Protein AF-A0A2E3N4H0-F1 (afdb_monomer)

Foldseek 3Di:
DPPFAADADLLLCDPLCVPRGDALVSLVVSLCCQQPNPLHLVVLVCQLPDPPRDDDPVVNVVSVVVNVVSVVSSVVSVVVNVPDDNVSVVNHQQAFDDDAEAEAEAPDKDKDKAEDNAAKWKWDFPVQRDIDIHHHPDIDIDMDGHHDFQVRVCVVVVHPPDFTKTATPDPDDDCRVVGIHTYGYDHPVVVVVVVVVRSCRGSCCPSPNDD

Radius of gyration: 21.76 Å; Cα contacts (8 Å, |Δi|>4): 312; chains: 1; bounding box: 48×42×65 Å

Structure (mmCIF, N/CA/C/O backbone):
data_AF-A0A2E3N4H0-F1
#
_entry.id   AF-A0A2E3N4H0-F1
#
loop_
_atom_site.group_PDB
_atom_site.id
_atom_site.type_symbol
_atom_site.label_atom_id
_atom_site.label_alt_id
_atom_site.label_comp_id
_atom_site.label_asym_id
_atom_site.label_entity_id
_atom_site.label_seq_id
_atom_site.pdbx_PDB_ins_code
_atom_site.Cartn_x
_atom_site.Cartn_y
_atom_site.Cartn_z
_atom_site.occupancy
_atom_site.B_iso_or_equiv
_atom_site.auth_seq_id
_atom_site.auth_comp_id
_atom_site.au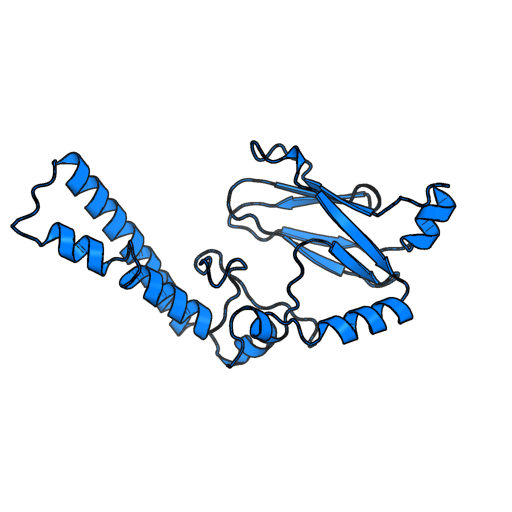th_asym_id
_atom_site.auth_atom_id
_atom_site.pdbx_PDB_model_num
ATOM 1 N N . LEU A 1 1 ? 2.236 -13.568 14.734 1.00 66.12 1 LEU A N 1
ATOM 2 C CA . LEU A 1 1 ? 2.067 -12.149 15.095 1.00 66.12 1 LEU A CA 1
ATOM 3 C C . LEU A 1 1 ? 3.209 -11.724 15.980 1.00 66.12 1 LEU A C 1
ATOM 5 O O . LEU A 1 1 ? 3.094 -11.659 17.201 1.00 66.12 1 LEU A O 1
ATOM 9 N N . ASP A 1 2 ? 4.320 -11.480 15.315 1.00 74.62 2 ASP A N 1
ATOM 10 C CA . ASP A 1 2 ? 5.534 -10.885 15.865 1.00 74.62 2 ASP A CA 1
ATOM 11 C C . ASP A 1 2 ? 5.408 -9.358 16.070 1.00 74.62 2 ASP A C 1
ATOM 13 O O . ASP A 1 2 ? 6.254 -8.752 16.723 1.00 74.62 2 ASP A O 1
ATOM 17 N N . ASN A 1 3 ? 4.319 -8.747 15.575 1.00 81.00 3 ASN A N 1
ATOM 18 C CA . ASN A 1 3 ? 4.063 -7.304 15.609 1.00 81.00 3 ASN A CA 1
ATOM 19 C C . ASN A 1 3 ? 5.156 -6.502 14.873 1.00 81.00 3 ASN A C 1
ATOM 21 O O . ASN A 1 3 ? 5.417 -5.343 15.209 1.00 81.00 3 ASN A O 1
ATOM 25 N N . ILE A 1 4 ? 5.775 -7.122 13.867 1.00 84.94 4 ILE A N 1
ATOM 26 C CA . ILE A 1 4 ? 6.762 -6.535 12.968 1.00 84.94 4 ILE A CA 1
ATOM 27 C C . ILE A 1 4 ? 6.168 -6.605 11.563 1.00 84.94 4 ILE A C 1
ATOM 29 O O . ILE A 1 4 ? 5.677 -7.640 11.151 1.00 84.94 4 ILE A O 1
ATOM 33 N N . LEU A 1 5 ? 6.184 -5.490 10.834 1.00 85.31 5 LEU A N 1
ATOM 34 C CA . LEU A 1 5 ? 5.741 -5.490 9.439 1.00 85.31 5 LEU A CA 1
ATOM 35 C C . LEU A 1 5 ? 6.854 -6.014 8.536 1.00 85.31 5 LEU A C 1
ATOM 37 O O . LEU A 1 5 ? 8.023 -5.641 8.711 1.00 85.31 5 LEU A O 1
ATOM 41 N N . GLY A 1 6 ? 6.476 -6.779 7.514 1.00 85.94 6 GLY A N 1
ATOM 42 C CA . GLY A 1 6 ? 7.359 -7.158 6.425 1.00 85.94 6 GLY A CA 1
ATOM 43 C C . GLY A 1 6 ? 8.036 -5.950 5.774 1.00 85.94 6 GLY A C 1
ATOM 44 O O . GLY A 1 6 ? 7.471 -4.855 5.644 1.00 85.94 6 GLY A O 1
ATOM 45 N N . LYS A 1 7 ? 9.281 -6.147 5.329 1.00 87.62 7 LYS A N 1
ATOM 46 C CA . LYS A 1 7 ? 9.960 -5.151 4.494 1.00 87.62 7 LYS A CA 1
ATOM 47 C C . LYS A 1 7 ? 9.225 -5.010 3.165 1.00 87.62 7 LYS A C 1
ATOM 49 O O . LYS A 1 7 ? 8.540 -5.918 2.702 1.00 87.62 7 LYS A O 1
ATOM 54 N N . PHE A 1 8 ? 9.395 -3.865 2.523 1.00 87.12 8 PHE A N 1
ATOM 55 C CA . PHE A 1 8 ? 8.811 -3.598 1.217 1.00 87.12 8 PHE A CA 1
ATOM 56 C C . PHE A 1 8 ? 9.767 -2.775 0.358 1.00 87.12 8 PHE A C 1
ATOM 58 O O . PHE A 1 8 ? 10.562 -1.994 0.880 1.00 87.12 8 PHE A O 1
ATOM 65 N N . ASP A 1 9 ? 9.639 -2.899 -0.960 1.00 87.81 9 ASP A N 1
ATOM 66 C CA . ASP A 1 9 ? 10.323 -2.044 -1.932 1.00 87.81 9 ASP A CA 1
ATOM 67 C C . ASP A 1 9 ? 9.421 -1.846 -3.151 1.00 87.81 9 ASP A C 1
ATOM 69 O O . ASP A 1 9 ? 8.847 -2.800 -3.666 1.00 87.81 9 ASP A O 1
ATOM 73 N N . TYR A 1 10 ? 9.284 -0.606 -3.625 1.00 85.19 10 TYR A N 1
ATOM 74 C CA . TYR A 1 10 ? 8.400 -0.282 -4.747 1.00 85.19 10 TYR A CA 1
ATOM 75 C C . TYR A 1 10 ? 8.755 -1.037 -6.037 1.00 85.19 10 TYR A C 1
ATOM 77 O O . TYR A 1 10 ? 7.869 -1.246 -6.865 1.00 85.19 10 TYR A O 1
ATOM 85 N N . LYS A 1 11 ? 10.015 -1.462 -6.213 1.00 88.00 11 LYS A N 1
ATOM 86 C CA . LYS A 1 11 ? 10.467 -2.241 -7.380 1.00 88.00 11 LYS A CA 1
ATOM 87 C C . LYS A 1 11 ? 9.801 -3.611 -7.471 1.00 88.00 11 LYS A C 1
ATOM 89 O O . LYS A 1 11 ? 9.756 -4.184 -8.550 1.00 88.00 11 LYS A O 1
ATOM 94 N N . LEU A 1 12 ? 9.272 -4.110 -6.356 1.00 89.56 12 LEU A N 1
ATOM 95 C CA . LEU A 1 12 ? 8.560 -5.384 -6.275 1.00 89.56 12 LEU A CA 1
ATOM 96 C C . LEU A 1 12 ? 7.057 -5.240 -6.548 1.00 89.56 12 LEU A C 1
ATOM 98 O O . LEU A 1 12 ? 6.302 -6.182 -6.318 1.00 89.56 12 LEU A O 1
ATOM 102 N N . THR A 1 13 ? 6.600 -4.061 -6.986 1.00 85.69 13 THR A N 1
ATOM 103 C CA . THR A 1 13 ? 5.193 -3.857 -7.341 1.00 85.69 13 THR A CA 1
ATOM 104 C C . THR A 1 13 ? 4.896 -4.616 -8.629 1.00 85.69 13 THR A C 1
ATOM 106 O O . THR A 1 13 ? 5.306 -4.197 -9.707 1.00 85.69 13 THR A O 1
ATOM 109 N N . ALA A 1 14 ? 4.159 -5.710 -8.499 1.00 80.44 14 ALA A N 1
ATOM 110 C CA . ALA A 1 14 ? 3.667 -6.531 -9.598 1.00 80.44 14 ALA A CA 1
ATOM 111 C C . ALA A 1 14 ? 2.192 -6.879 -9.351 1.00 80.44 14 ALA A C 1
ATOM 113 O O . ALA A 1 14 ? 1.677 -6.650 -8.253 1.00 80.44 14 ALA A O 1
ATOM 114 N N . ASP A 1 15 ? 1.506 -7.455 -10.335 1.00 75.88 15 ASP A N 1
ATOM 115 C CA . ASP A 1 15 ? 0.086 -7.818 -10.198 1.00 75.88 15 ASP A CA 1
ATOM 116 C C . ASP A 1 15 ? -0.145 -8.834 -9.068 1.00 75.88 15 ASP A C 1
ATOM 118 O O . ASP A 1 15 ? -1.085 -8.715 -8.281 1.00 75.88 15 ASP A O 1
ATOM 122 N N . ASN A 1 16 ? 0.777 -9.787 -8.914 1.00 76.81 16 ASN A N 1
ATOM 123 C CA . ASN A 1 16 ? 0.783 -10.762 -7.821 1.00 76.81 16 ASN A CA 1
ATOM 124 C C . ASN A 1 16 ? 1.373 -10.216 -6.503 1.00 76.81 16 ASN A C 1
ATOM 126 O O . ASN A 1 16 ? 1.408 -10.931 -5.505 1.00 76.81 16 ASN A O 1
ATOM 130 N N . ASN A 1 17 ? 1.822 -8.959 -6.477 1.00 84.50 17 ASN A N 1
ATOM 131 C CA . ASN A 1 17 ? 2.376 -8.294 -5.302 1.00 84.50 17 ASN A CA 1
ATOM 132 C C . ASN A 1 17 ? 2.044 -6.797 -5.318 1.00 84.50 17 ASN A C 1
ATOM 134 O O . ASN A 1 17 ? 2.918 -5.926 -5.333 1.00 84.50 17 ASN A O 1
ATOM 138 N N . GLU A 1 18 ? 0.750 -6.471 -5.286 1.00 82.69 18 GLU A N 1
ATOM 139 C CA . GLU A 1 18 ? 0.301 -5.075 -5.259 1.00 82.69 18 GLU A CA 1
ATOM 140 C C . GLU A 1 18 ? 0.891 -4.300 -4.071 1.00 82.69 18 GLU A C 1
ATOM 142 O O . GLU A 1 18 ? 1.006 -3.073 -4.107 1.00 82.69 18 GLU A O 1
ATOM 147 N N . LEU A 1 19 ? 1.219 -4.995 -2.982 1.00 85.69 19 LEU A N 1
ATOM 148 C CA . LEU A 1 19 ? 1.778 -4.393 -1.784 1.00 85.69 19 LEU A CA 1
ATOM 149 C C . LEU A 1 19 ? 3.306 -4.347 -1.800 1.00 85.69 19 LEU A C 1
ATOM 151 O O . LEU A 1 19 ? 3.880 -3.793 -0.866 1.00 85.69 19 LEU A O 1
ATOM 155 N N . ALA A 1 20 ? 3.962 -4.778 -2.875 1.00 87.25 20 ALA A N 1
ATOM 156 C CA . ALA A 1 20 ? 5.411 -4.708 -3.035 1.00 87.25 20 ALA A CA 1
ATOM 157 C C . ALA A 1 20 ? 6.166 -5.215 -1.787 1.00 87.25 20 ALA A C 1
ATOM 159 O O . ALA A 1 20 ? 7.183 -4.648 -1.380 1.00 87.25 20 ALA A O 1
ATOM 160 N N . ILE A 1 21 ? 5.582 -6.218 -1.120 1.00 89.75 21 ILE A N 1
ATOM 161 C CA . ILE A 1 21 ? 6.133 -6.838 0.081 1.00 89.75 21 ILE A CA 1
ATOM 162 C C . ILE A 1 21 ? 7.347 -7.642 -0.358 1.00 89.75 21 ILE A C 1
ATOM 164 O O . ILE A 1 21 ? 7.319 -8.284 -1.406 1.00 89.75 21 ILE A O 1
ATOM 168 N N . MET A 1 22 ? 8.420 -7.543 0.413 1.00 90.25 22 MET A N 1
ATOM 169 C CA . MET A 1 22 ? 9.705 -8.142 0.104 1.00 90.25 22 MET A CA 1
ATOM 170 C C . MET A 1 22 ? 9.794 -9.523 0.741 1.00 90.25 22 MET A C 1
ATOM 172 O O . MET A 1 22 ? 9.885 -9.655 1.956 1.00 90.25 22 MET A O 1
ATOM 176 N N . THR A 1 23 ? 9.779 -10.531 -0.118 1.00 91.50 23 THR A N 1
ATOM 177 C CA . THR A 1 23 ? 10.067 -11.934 0.187 1.00 91.50 23 THR A CA 1
ATOM 178 C C . THR A 1 23 ? 10.928 -12.532 -0.919 1.00 91.50 23 THR A C 1
ATOM 180 O O . THR A 1 23 ? 10.902 -12.026 -2.049 1.00 91.50 23 THR A O 1
ATOM 183 N N . THR A 1 24 ? 11.611 -13.645 -0.651 1.00 91.31 24 THR A N 1
ATOM 184 C CA . THR A 1 24 ? 12.382 -14.372 -1.677 1.00 91.31 24 THR A CA 1
ATOM 185 C C . THR A 1 24 ? 11.529 -14.648 -2.925 1.00 91.31 24 THR A C 1
ATOM 187 O O . THR A 1 24 ? 11.902 -14.276 -4.037 1.00 91.31 24 THR A O 1
ATOM 190 N N . ASN A 1 25 ? 10.308 -15.160 -2.733 1.00 89.50 25 ASN A N 1
ATOM 191 C CA . ASN A 1 25 ? 9.387 -15.489 -3.824 1.00 89.50 25 ASN A CA 1
ATOM 192 C C . ASN A 1 25 ? 8.969 -14.262 -4.646 1.00 89.50 25 ASN A C 1
ATOM 194 O O . ASN A 1 25 ? 8.853 -14.334 -5.870 1.00 89.50 25 ASN A O 1
ATOM 198 N N . THR A 1 26 ? 8.710 -13.132 -3.985 1.00 91.00 26 THR A N 1
ATOM 199 C CA . THR A 1 26 ? 8.310 -11.898 -4.679 1.00 91.00 26 THR A CA 1
ATOM 200 C C . THR A 1 26 ? 9.460 -11.259 -5.450 1.00 91.00 26 THR A C 1
ATOM 202 O O . THR A 1 26 ? 9.214 -10.680 -6.504 1.00 91.00 26 THR A O 1
ATOM 205 N N . ILE A 1 27 ? 10.701 -11.380 -4.959 1.00 91.81 27 ILE A N 1
ATOM 206 C CA . ILE A 1 27 ? 11.890 -10.902 -5.673 1.00 91.81 27 ILE A CA 1
ATOM 207 C C . ILE A 1 27 ? 12.088 -11.742 -6.936 1.00 91.81 27 ILE A C 1
ATOM 209 O O . ILE A 1 27 ? 12.213 -11.184 -8.023 1.00 91.81 27 ILE A O 1
ATOM 213 N N . ASP A 1 28 ? 12.014 -13.068 -6.814 1.00 91.56 28 ASP A N 1
ATOM 214 C CA . ASP A 1 28 ? 12.131 -13.981 -7.954 1.00 91.56 28 ASP A CA 1
ATOM 215 C C . ASP A 1 28 ? 11.024 -13.762 -8.989 1.00 91.56 28 ASP A C 1
ATOM 217 O O . ASP A 1 28 ? 11.293 -13.688 -10.187 1.00 91.56 28 ASP A O 1
ATOM 221 N N . SER A 1 29 ? 9.785 -13.575 -8.529 1.00 90.38 29 SER A N 1
ATOM 222 C CA . SER A 1 29 ? 8.657 -13.260 -9.411 1.00 90.38 29 SER A CA 1
ATOM 223 C C . SER A 1 29 ? 8.857 -11.932 -10.147 1.00 90.38 29 SER A C 1
ATOM 225 O O . SER A 1 29 ? 8.536 -11.834 -11.329 1.00 90.38 29 SER A O 1
ATOM 227 N N . ALA A 1 30 ? 9.397 -10.912 -9.470 1.00 91.31 30 ALA A N 1
ATOM 228 C CA . ALA A 1 30 ? 9.675 -9.616 -10.080 1.00 91.31 30 ALA A CA 1
ATOM 229 C C . ALA A 1 30 ? 10.793 -9.704 -11.132 1.00 91.31 30 ALA A C 1
ATOM 231 O O . ALA A 1 30 ? 10.660 -9.110 -12.199 1.00 91.31 30 ALA A O 1
ATOM 232 N N . ILE A 1 31 ? 11.859 -10.469 -10.864 1.00 93.06 31 ILE A N 1
ATOM 23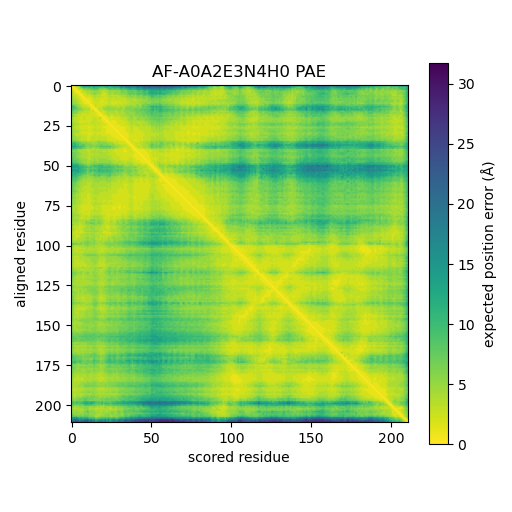3 C CA . ILE A 1 31 ? 12.929 -10.735 -11.839 1.00 93.06 31 ILE A CA 1
ATOM 234 C C . ILE A 1 31 ? 12.345 -11.437 -13.065 1.00 93.06 31 ILE A C 1
ATOM 236 O O . ILE A 1 3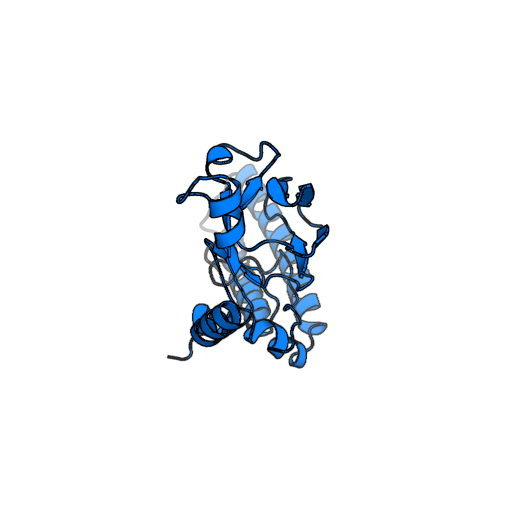1 ? 12.497 -10.946 -14.181 1.00 93.06 31 ILE A O 1
ATOM 240 N N . HIS A 1 32 ? 11.592 -12.519 -12.852 1.00 91.75 32 HIS A N 1
ATOM 241 C CA . HIS A 1 32 ? 10.971 -13.270 -13.937 1.00 91.75 32 HIS A CA 1
ATOM 242 C C . HIS A 1 32 ? 10.043 -12.399 -14.791 1.00 91.75 32 HIS A C 1
ATOM 244 O O . HIS A 1 32 ? 10.094 -12.466 -16.014 1.00 91.75 32 HIS A O 1
ATOM 250 N N . TYR A 1 33 ? 9.228 -11.544 -14.169 1.00 90.25 33 TYR A N 1
ATOM 251 C CA . TYR A 1 33 ? 8.362 -10.619 -14.899 1.00 90.25 33 TYR A CA 1
ATOM 252 C C . TYR A 1 33 ? 9.160 -9.604 -15.730 1.00 90.25 33 TYR A C 1
ATOM 254 O O . TYR A 1 33 ? 8.783 -9.293 -16.858 1.00 90.25 33 TYR A O 1
ATOM 262 N N . MET A 1 34 ? 10.270 -9.090 -15.199 1.00 90.62 34 MET A N 1
ATOM 263 C CA . MET A 1 34 ? 11.094 -8.114 -15.913 1.00 90.62 34 MET A CA 1
ATOM 264 C C . MET A 1 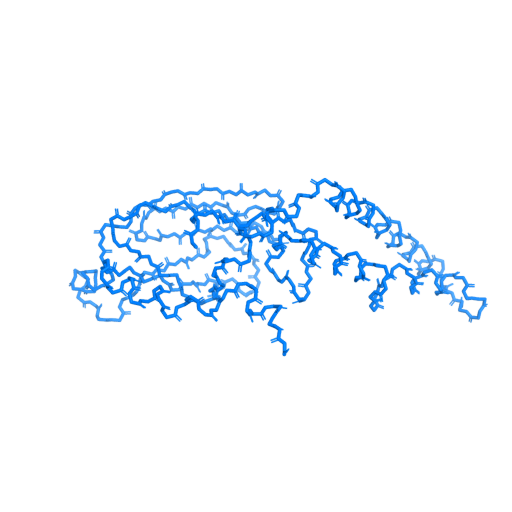34 ? 11.878 -8.730 -17.074 1.00 90.62 34 MET A C 1
ATOM 266 O O . MET A 1 34 ? 12.066 -8.068 -18.092 1.00 90.62 34 MET A O 1
ATOM 270 N N . GLU A 1 35 ? 12.308 -9.983 -16.953 1.00 92.94 35 GLU A N 1
ATOM 271 C CA . GLU A 1 35 ? 13.042 -10.685 -18.010 1.00 92.94 35 GLU A CA 1
ATOM 272 C C . GLU A 1 35 ? 12.098 -11.310 -19.045 1.00 92.94 35 GLU A C 1
ATOM 274 O O . GLU A 1 35 ? 12.253 -11.097 -20.244 1.00 92.94 35 GLU A O 1
ATOM 279 N N . SER A 1 36 ? 11.096 -12.057 -18.577 1.00 91.25 36 SER A N 1
ATOM 280 C CA . SER A 1 36 ? 10.260 -12.965 -19.378 1.00 91.25 36 SER A CA 1
ATOM 281 C C . SER A 1 36 ? 8.769 -12.605 -19.398 1.00 91.25 36 SER A C 1
ATOM 283 O O . SER A 1 36 ? 7.960 -13.378 -19.910 1.00 91.25 36 SER A O 1
ATOM 285 N N . GLY A 1 37 ? 8.369 -11.466 -18.826 1.00 86.38 37 GLY A N 1
ATOM 286 C CA . GLY A 1 37 ? 6.984 -10.992 -18.889 1.00 86.38 37 GLY A CA 1
ATOM 287 C C . GLY A 1 37 ? 6.542 -10.612 -20.307 1.00 86.38 37 GLY A C 1
ATOM 288 O O . GLY A 1 37 ? 7.332 -10.606 -21.250 1.00 86.38 37 GLY A O 1
ATOM 289 N N . SER A 1 38 ? 5.268 -10.234 -20.456 1.00 84.19 38 SER A N 1
ATOM 290 C CA . SER A 1 38 ? 4.682 -9.834 -21.749 1.00 84.19 38 SER A CA 1
ATOM 291 C C . SER A 1 38 ? 5.411 -8.665 -22.418 1.00 84.19 38 SER A C 1
ATOM 293 O O . SER A 1 38 ? 5.488 -8.617 -23.640 1.00 84.19 38 SER A O 1
ATOM 295 N N . ASP A 1 39 ? 5.976 -7.769 -21.606 1.00 82.19 39 ASP A N 1
ATOM 296 C CA . ASP A 1 39 ? 6.846 -6.663 -22.016 1.00 82.19 39 ASP A CA 1
ATOM 297 C C . ASP A 1 39 ? 8.242 -6.806 -21.377 1.00 82.19 39 ASP A C 1
ATOM 299 O O . ASP A 1 39 ? 8.839 -5.829 -20.914 1.00 82.19 39 ASP A O 1
ATOM 303 N N . GLY A 1 40 ? 8.723 -8.043 -21.234 1.00 88.38 40 GLY A N 1
ATOM 304 C CA . GLY A 1 40 ? 10.022 -8.357 -20.640 1.00 88.38 40 GLY A CA 1
ATOM 305 C C . GLY A 1 40 ? 11.200 -8.029 -21.559 1.00 88.38 40 GLY A C 1
ATOM 306 O O . GLY A 1 40 ? 11.033 -7.798 -22.758 1.00 88.38 40 GLY A O 1
ATOM 307 N N . ILE A 1 41 ? 12.405 -8.029 -20.987 1.00 93.19 41 ILE A N 1
ATOM 308 C CA . ILE A 1 41 ? 13.669 -7.798 -21.705 1.00 93.19 41 ILE A CA 1
ATOM 309 C C . ILE A 1 41 ? 13.811 -8.741 -22.902 1.00 93.19 41 ILE A C 1
ATOM 311 O O . ILE A 1 41 ? 14.050 -8.262 -24.007 1.00 93.19 41 ILE A O 1
ATOM 315 N N . ASN A 1 42 ? 13.562 -10.039 -22.709 1.00 93.31 42 ASN A N 1
ATOM 316 C CA . ASN A 1 42 ? 13.754 -11.049 -23.751 1.00 93.31 42 ASN A CA 1
ATOM 317 C C . ASN A 1 42 ? 12.911 -10.738 -24.997 1.00 93.31 42 ASN A C 1
ATOM 319 O O . ASN A 1 42 ? 13.404 -10.776 -26.115 1.00 93.31 42 ASN A O 1
ATOM 323 N N . LEU A 1 43 ? 11.653 -10.333 -24.805 1.00 92.06 43 LEU A N 1
ATOM 324 C CA . LEU A 1 43 ? 10.746 -10.021 -25.908 1.00 92.06 43 LEU A CA 1
ATOM 325 C C . LEU A 1 43 ? 11.142 -8.734 -26.650 1.00 92.06 43 LEU A C 1
ATOM 327 O O . LEU A 1 43 ? 10.905 -8.610 -27.852 1.00 92.06 43 LEU A O 1
ATOM 331 N N . ILE A 1 44 ? 11.724 -7.759 -25.949 1.00 90.56 44 ILE A N 1
ATOM 332 C CA . ILE A 1 44 ? 12.240 -6.536 -26.576 1.00 90.56 44 ILE A CA 1
ATOM 333 C C . ILE A 1 44 ? 13.515 -6.844 -27.367 1.00 90.56 44 ILE A C 1
ATOM 335 O O . ILE A 1 44 ? 13.661 -6.358 -28.488 1.00 90.56 44 ILE A O 1
ATOM 339 N N . GLU A 1 45 ? 14.408 -7.668 -26.820 1.00 92.44 45 GLU A N 1
ATOM 340 C CA . GLU A 1 45 ? 15.613 -8.127 -27.513 1.00 92.44 45 GLU A CA 1
ATOM 341 C C . GLU A 1 45 ? 15.267 -8.941 -28.761 1.00 92.44 45 GLU A C 1
ATOM 343 O O . GLU A 1 45 ? 15.790 -8.646 -29.834 1.00 92.44 45 GLU A O 1
ATOM 348 N N . ASP A 1 46 ? 14.325 -9.881 -28.658 1.00 92.50 46 ASP A N 1
ATOM 349 C CA . ASP A 1 46 ? 13.836 -10.671 -29.790 1.00 92.50 46 ASP A CA 1
ATOM 350 C C . ASP A 1 46 ? 13.296 -9.765 -30.903 1.00 92.50 46 ASP A C 1
ATOM 352 O O . ASP A 1 46 ? 13.675 -9.912 -32.062 1.00 92.50 46 ASP A O 1
ATOM 356 N N . LYS A 1 47 ? 12.479 -8.759 -30.556 1.00 91.25 47 LYS A N 1
ATOM 357 C CA . LYS A 1 47 ? 11.971 -7.772 -31.524 1.00 91.25 47 LYS A CA 1
ATOM 358 C C . LYS A 1 47 ? 13.089 -6.977 -32.191 1.00 91.25 47 LYS A C 1
ATOM 360 O O . LYS A 1 47 ? 13.021 -6.733 -33.388 1.00 91.25 47 LYS A O 1
ATOM 365 N N . LEU A 1 48 ? 14.087 -6.528 -31.430 1.00 89.69 48 LEU A N 1
ATOM 366 C CA . LEU A 1 48 ? 15.180 -5.696 -31.946 1.00 89.69 48 LEU A CA 1
ATOM 367 C C . LEU A 1 48 ? 16.165 -6.468 -32.833 1.00 89.69 48 LEU A C 1
ATOM 369 O O . LEU A 1 48 ? 16.824 -5.834 -33.670 1.00 89.69 48 LEU A O 1
ATOM 373 N N . ASN A 1 49 ? 16.262 -7.784 -32.618 1.00 91.19 49 ASN A N 1
ATOM 374 C CA . ASN A 1 49 ? 17.140 -8.713 -33.325 1.00 91.19 49 ASN A CA 1
ATOM 375 C C . ASN A 1 49 ? 16.453 -9.439 -34.497 1.00 91.19 49 ASN A C 1
ATOM 377 O O . ASN A 1 49 ? 17.145 -10.074 -35.289 1.00 91.19 49 ASN A O 1
ATOM 381 N N . ASP A 1 50 ? 15.127 -9.359 -34.626 1.00 92.69 50 ASP A N 1
ATOM 382 C CA . ASP A 1 50 ? 14.387 -9.940 -35.749 1.00 92.69 50 ASP A CA 1
ATOM 383 C C . ASP A 1 50 ? 14.636 -9.146 -37.043 1.00 92.69 50 ASP A C 1
ATOM 385 O O . ASP A 1 50 ? 14.229 -7.991 -37.188 1.00 92.69 50 ASP A O 1
ATOM 389 N N . GLU A 1 51 ? 15.286 -9.788 -38.015 1.00 85.94 51 GLU A N 1
ATOM 390 C CA . GLU A 1 51 ? 15.594 -9.209 -39.328 1.00 85.94 51 GLU A CA 1
ATOM 391 C C . GLU A 1 51 ? 14.338 -8.896 -40.165 1.00 85.94 51 GLU A C 1
ATOM 393 O O . GLU A 1 51 ? 14.405 -8.114 -41.116 1.00 85.94 51 GLU A O 1
ATOM 398 N N . HIS A 1 52 ? 13.186 -9.487 -39.831 1.00 90.12 52 HIS A N 1
ATOM 399 C CA . HIS A 1 52 ? 11.920 -9.281 -40.536 1.00 90.12 52 HIS A CA 1
ATOM 400 C C . HIS A 1 52 ? 11.084 -8.123 -39.974 1.00 90.12 52 HIS A C 1
ATOM 402 O O . HIS A 1 52 ? 10.109 -7.710 -40.611 1.00 90.12 52 HIS A O 1
ATOM 408 N N . LEU A 1 53 ? 11.455 -7.574 -38.814 1.00 87.62 53 LEU A N 1
ATOM 409 C CA . LEU A 1 53 ? 10.769 -6.446 -38.191 1.00 87.62 53 LEU A CA 1
ATOM 410 C C . LEU A 1 53 ? 11.497 -5.135 -38.504 1.00 87.62 53 LEU A C 1
ATOM 412 O O . LEU A 1 53 ? 12.560 -4.826 -37.971 1.00 87.62 53 LEU A O 1
ATOM 416 N N . ILE A 1 54 ? 10.886 -4.324 -39.368 1.00 86.44 54 ILE A N 1
ATOM 417 C CA . ILE A 1 54 ? 11.388 -2.988 -39.698 1.00 86.44 54 ILE A CA 1
ATOM 418 C C . ILE A 1 54 ? 10.683 -1.972 -38.803 1.00 86.44 54 ILE A C 1
ATOM 420 O O . ILE A 1 54 ? 9.471 -1.777 -38.896 1.00 86.44 54 ILE A O 1
ATOM 424 N N . PHE A 1 55 ? 11.459 -1.304 -37.958 1.00 87.62 55 PHE A N 1
ATOM 425 C CA . PHE A 1 55 ? 10.991 -0.209 -37.114 1.00 87.62 55 PHE A CA 1
ATOM 426 C C . PHE A 1 55 ? 11.342 1.135 -37.744 1.00 87.62 55 PHE A C 1
ATOM 428 O O . PHE A 1 55 ? 12.328 1.247 -38.474 1.00 87.62 55 PHE A O 1
ATOM 435 N N . SER A 1 56 ? 10.563 2.170 -37.429 1.00 91.62 56 SER A N 1
ATOM 436 C CA . SER A 1 56 ? 11.033 3.537 -37.647 1.00 91.62 56 SER A CA 1
ATOM 437 C C . SER A 1 56 ? 12.216 3.833 -36.714 1.00 91.62 56 SER A C 1
ATOM 439 O O . SER A 1 56 ? 12.336 3.221 -35.648 1.00 91.62 56 SER A O 1
ATOM 441 N N . ASP A 1 57 ? 13.072 4.791 -37.079 1.00 90.44 57 ASP A N 1
ATOM 442 C CA . ASP A 1 57 ? 14.215 5.187 -36.240 1.00 90.44 57 ASP A CA 1
ATOM 443 C C . ASP A 1 57 ? 13.768 5.580 -34.821 1.00 90.44 57 ASP A C 1
ATOM 445 O O . ASP A 1 57 ? 14.378 5.172 -33.833 1.00 90.44 57 ASP A O 1
ATOM 449 N N . SER A 1 58 ? 12.641 6.297 -34.721 1.00 93.25 58 SER A N 1
ATOM 450 C CA . SER A 1 58 ? 12.051 6.713 -33.445 1.00 93.25 58 SER A CA 1
ATOM 451 C C . SER A 1 58 ? 11.564 5.527 -32.609 1.00 93.25 58 SER A C 1
ATOM 453 O O . SER A 1 58 ? 11.761 5.511 -31.393 1.00 93.25 58 SER A O 1
ATOM 455 N N . ASP A 1 59 ? 10.915 4.538 -33.227 1.00 91.06 59 ASP A N 1
ATOM 456 C CA . ASP A 1 59 ? 10.401 3.375 -32.498 1.00 91.06 59 ASP A CA 1
ATOM 457 C C . ASP A 1 59 ? 11.556 2.507 -31.995 1.00 91.06 59 ASP A C 1
ATOM 459 O O . ASP A 1 59 ? 11.553 2.077 -30.839 1.00 91.06 59 ASP A O 1
ATOM 463 N N . ARG A 1 60 ? 12.588 2.315 -32.827 1.00 90.88 60 ARG A N 1
ATOM 464 C CA . ARG A 1 60 ? 13.796 1.580 -32.440 1.00 90.88 60 ARG A CA 1
ATOM 465 C C . ARG A 1 60 ? 14.510 2.254 -31.272 1.00 90.88 60 ARG A C 1
ATOM 467 O O . ARG A 1 60 ? 14.896 1.570 -30.327 1.00 90.88 60 ARG A O 1
ATOM 474 N N . GLU A 1 61 ? 14.657 3.578 -31.306 1.00 93.56 61 GLU A N 1
ATOM 475 C CA . GLU A 1 61 ? 15.237 4.340 -30.196 1.00 93.56 61 GLU A CA 1
ATOM 476 C C . GLU A 1 61 ? 14.421 4.161 -28.907 1.00 93.56 61 GLU A C 1
ATOM 478 O O . GLU A 1 61 ? 14.989 3.890 -27.847 1.00 93.56 61 GLU A O 1
ATOM 483 N N . SER A 1 62 ? 13.089 4.226 -28.994 1.00 93.38 62 SER A N 1
ATOM 484 C CA . SER A 1 62 ? 12.215 4.037 -27.831 1.00 93.38 62 SER A CA 1
ATOM 485 C C . SER A 1 62 ? 12.365 2.648 -27.191 1.00 93.38 62 SER A C 1
ATOM 487 O O . SER A 1 62 ? 12.461 2.548 -25.966 1.00 93.38 62 SER A O 1
ATOM 489 N N . LEU A 1 63 ? 12.469 1.591 -28.008 1.00 91.81 63 LEU A N 1
ATOM 490 C CA . LEU A 1 63 ? 12.680 0.216 -27.546 1.00 91.81 63 LEU A CA 1
ATOM 491 C C . LEU A 1 63 ? 14.052 0.041 -26.890 1.00 91.81 63 LEU A C 1
ATOM 493 O O . LEU A 1 63 ? 14.152 -0.610 -25.854 1.00 91.81 63 LEU A O 1
ATOM 497 N 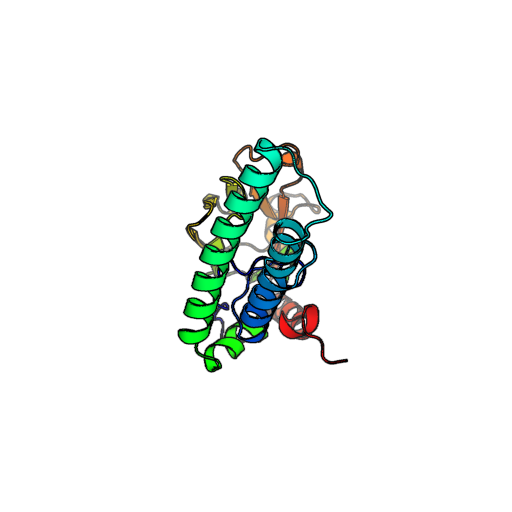N . LEU A 1 64 ? 15.102 0.650 -27.448 1.00 92.94 64 LEU A N 1
ATOM 498 C CA . LEU A 1 64 ? 16.445 0.616 -26.862 1.00 92.94 64 LEU A CA 1
ATOM 499 C C . LEU A 1 64 ? 16.500 1.335 -25.506 1.00 92.94 64 LEU A C 1
ATOM 501 O O . LEU A 1 64 ? 17.122 0.833 -24.569 1.00 92.94 64 LEU A O 1
ATOM 505 N N . ILE A 1 65 ? 15.830 2.485 -25.378 1.00 94.25 65 ILE A N 1
ATOM 506 C CA . ILE A 1 65 ? 15.726 3.218 -24.107 1.00 94.25 65 ILE A CA 1
ATOM 507 C C . ILE A 1 65 ? 14.976 2.385 -23.063 1.00 94.25 65 ILE A C 1
ATOM 509 O O . ILE A 1 65 ? 15.383 2.337 -21.898 1.00 94.25 65 ILE A O 1
ATOM 513 N N . ASP A 1 66 ? 13.878 1.738 -23.456 1.00 92.69 66 ASP A N 1
ATOM 514 C CA . ASP A 1 66 ? 13.112 0.881 -22.552 1.00 92.69 66 ASP A CA 1
ATOM 515 C C . ASP A 1 66 ? 13.922 -0.351 -22.117 1.00 92.69 66 ASP A C 1
ATOM 517 O O . ASP A 1 66 ? 13.986 -0.661 -20.924 1.00 92.69 66 ASP A O 1
ATOM 521 N N . LEU A 1 67 ? 14.638 -0.982 -23.053 1.00 94.12 67 LEU A N 1
ATOM 522 C CA . LEU A 1 67 ? 15.545 -2.096 -22.780 1.00 94.12 67 LEU A CA 1
ATOM 523 C C . LEU A 1 67 ? 16.639 -1.709 -21.772 1.00 94.12 67 LEU A C 1
ATOM 525 O O . LEU A 1 67 ? 16.838 -2.409 -20.780 1.00 94.12 67 LEU A O 1
ATOM 529 N N . ASP A 1 68 ? 17.315 -0.573 -21.969 1.00 94.94 68 ASP A N 1
ATOM 530 C CA . ASP A 1 68 ? 18.333 -0.069 -21.033 1.00 94.94 68 ASP A CA 1
ATOM 531 C C . ASP A 1 68 ? 17.747 0.186 -19.632 1.00 94.94 68 ASP A C 1
ATOM 533 O O . ASP A 1 68 ? 18.332 -0.208 -18.615 1.00 94.94 68 ASP A O 1
ATOM 537 N N . ARG A 1 69 ? 16.552 0.788 -19.551 1.00 93.00 69 ARG A N 1
ATOM 538 C CA . ARG A 1 69 ? 15.860 1.006 -18.271 1.00 93.00 69 ARG A CA 1
ATOM 539 C C . ARG A 1 69 ? 15.529 -0.305 -17.565 1.00 93.00 69 ARG A C 1
ATOM 541 O O . ARG A 1 69 ? 15.730 -0.394 -16.350 1.00 93.00 69 ARG A O 1
ATOM 548 N N . LYS A 1 70 ? 15.024 -1.303 -18.293 1.00 92.88 70 LYS A N 1
ATOM 549 C CA . LYS A 1 70 ? 14.674 -2.615 -17.733 1.00 92.88 70 LYS A CA 1
ATOM 550 C C . LYS A 1 70 ? 15.912 -3.374 -17.276 1.00 92.88 70 LYS A C 1
ATOM 552 O O . LYS A 1 70 ? 15.922 -3.843 -16.142 1.00 92.88 70 LYS A O 1
ATOM 557 N N . ASN A 1 71 ? 16.980 -3.385 -18.070 1.00 94.19 71 ASN A N 1
ATOM 558 C CA . ASN A 1 71 ? 18.259 -3.993 -17.697 1.00 94.19 71 ASN A CA 1
ATOM 559 C C . ASN A 1 71 ? 18.828 -3.396 -16.400 1.00 94.19 71 ASN A C 1
ATOM 561 O O . ASN A 1 71 ? 19.213 -4.125 -15.483 1.00 94.19 71 ASN A O 1
ATOM 565 N N . LYS A 1 72 ? 18.797 -2.063 -16.257 1.00 93.81 72 LYS A N 1
ATOM 566 C CA . LYS A 1 72 ? 19.184 -1.390 -15.004 1.00 93.81 72 LYS A CA 1
ATOM 567 C C . LYS A 1 72 ? 18.321 -1.832 -13.824 1.00 93.81 72 LYS A C 1
ATOM 569 O O . LYS A 1 72 ? 18.843 -2.063 -12.734 1.00 93.81 72 LYS A O 1
ATOM 574 N N . LEU A 1 73 ? 17.008 -1.939 -14.021 1.00 91.69 73 LEU A N 1
ATOM 575 C CA . LEU A 1 73 ? 16.080 -2.330 -12.964 1.00 91.69 73 LEU A CA 1
ATOM 576 C C . LEU A 1 73 ? 16.270 -3.795 -12.548 1.00 91.69 73 LEU A C 1
ATOM 578 O O . LEU A 1 73 ? 16.311 -4.070 -11.351 1.00 91.69 73 LEU A O 1
ATOM 582 N N . VAL A 1 74 ? 16.467 -4.706 -13.502 1.00 93.81 74 VAL A N 1
ATOM 583 C CA . VAL A 1 74 ? 16.787 -6.116 -13.238 1.00 93.81 74 VAL A CA 1
ATOM 584 C C . VAL A 1 74 ? 18.102 -6.255 -12.480 1.00 93.81 74 VAL A C 1
ATOM 586 O O . VAL A 1 74 ? 18.152 -6.973 -11.484 1.00 93.81 74 VAL A O 1
ATOM 589 N N . GLY A 1 75 ? 19.132 -5.484 -12.840 1.00 94.38 75 GLY A N 1
ATOM 590 C CA . GLY A 1 75 ? 20.378 -5.438 -12.071 1.00 94.38 75 GLY A CA 1
ATOM 591 C C . GLY A 1 75 ? 20.162 -5.051 -10.600 1.00 94.38 75 GLY A C 1
ATOM 592 O O . GLY A 1 75 ? 20.757 -5.650 -9.704 1.00 94.38 75 GLY A O 1
ATOM 593 N N . LEU A 1 76 ? 19.263 -4.099 -10.320 1.00 93.50 76 LEU A N 1
ATOM 594 C CA . LEU A 1 76 ? 18.889 -3.745 -8.944 1.00 93.50 76 LEU A CA 1
ATOM 595 C C . LEU A 1 76 ? 18.118 -4.867 -8.233 1.00 93.50 76 LEU A C 1
ATOM 597 O O . LEU A 1 76 ? 18.285 -5.031 -7.024 1.00 93.50 76 LEU A O 1
ATOM 601 N N . LEU A 1 77 ? 17.285 -5.627 -8.950 1.00 93.56 77 LEU A N 1
ATOM 602 C CA . LEU A 1 77 ? 16.551 -6.766 -8.391 1.00 93.56 77 LEU A CA 1
ATOM 603 C C . LEU A 1 77 ? 17.485 -7.932 -8.044 1.00 93.56 77 LEU A C 1
ATOM 605 O O . LEU A 1 77 ? 17.347 -8.505 -6.967 1.00 93.56 77 LEU A O 1
ATOM 609 N N . TYR A 1 78 ? 18.483 -8.234 -8.878 1.00 94.69 78 TYR A N 1
ATOM 610 C CA . TYR A 1 78 ? 19.503 -9.233 -8.543 1.00 94.69 78 TYR A CA 1
ATOM 611 C C . TYR A 1 78 ? 20.332 -8.818 -7.324 1.00 94.69 78 TYR A C 1
ATOM 613 O O . TYR A 1 78 ? 20.496 -9.609 -6.398 1.00 94.69 78 TYR A O 1
ATOM 621 N N . GLN A 1 79 ? 20.759 -7.552 -7.241 1.00 93.88 79 GLN A N 1
ATOM 622 C CA . GLN A 1 79 ? 21.427 -7.040 -6.035 1.00 93.88 79 GLN A CA 1
ATOM 623 C C . GLN A 1 79 ? 20.535 -7.126 -4.790 1.00 93.88 79 GLN A C 1
ATOM 625 O O . GLN A 1 79 ? 21.025 -7.343 -3.682 1.00 93.88 79 GLN A O 1
ATOM 630 N N . MET A 1 80 ? 19.227 -6.915 -4.952 1.00 93.38 80 MET A N 1
ATOM 631 C CA . MET A 1 80 ? 18.259 -7.074 -3.870 1.00 93.38 80 MET A CA 1
ATOM 632 C C . MET A 1 80 ? 18.162 -8.536 -3.437 1.00 93.38 80 MET A C 1
ATOM 634 O O . MET A 1 80 ? 18.229 -8.796 -2.240 1.00 93.38 80 MET A O 1
ATOM 638 N N . LYS A 1 81 ? 18.082 -9.474 -4.389 1.00 93.75 81 LYS A N 1
ATOM 639 C CA . LYS A 1 81 ? 18.073 -10.920 -4.137 1.00 93.75 81 LYS A CA 1
ATOM 640 C C . LYS A 1 81 ? 19.305 -11.370 -3.356 1.00 93.75 81 LYS A C 1
ATOM 642 O O . LYS A 1 81 ? 19.168 -12.091 -2.378 1.00 93.75 81 LYS A O 1
ATOM 647 N N . GLU A 1 82 ? 20.491 -10.908 -3.743 1.00 93.56 82 GLU A N 1
ATOM 648 C CA . GLU A 1 82 ? 21.752 -11.261 -3.075 1.00 93.56 82 GLU A CA 1
ATOM 649 C C . GLU A 1 82 ? 21.853 -10.732 -1.639 1.00 93.56 82 GLU A C 1
ATOM 651 O O . GLU A 1 82 ? 22.455 -11.372 -0.780 1.00 93.56 82 GLU A O 1
ATOM 656 N N . ARG A 1 83 ? 21.285 -9.552 -1.364 1.00 92.06 83 ARG A N 1
ATOM 657 C CA . ARG A 1 83 ? 21.307 -8.933 -0.025 1.00 92.06 83 ARG A CA 1
ATOM 658 C C . ARG A 1 83 ? 20.163 -9.393 0.872 1.00 92.06 83 ARG A C 1
ATOM 660 O O . ARG A 1 83 ? 20.136 -9.021 2.047 1.00 92.06 83 ARG A O 1
ATOM 667 N N . HIS A 1 84 ? 19.192 -10.108 0.319 1.00 92.06 84 HIS A N 1
ATOM 668 C CA . HIS A 1 84 ? 18.002 -10.519 1.041 1.00 92.06 84 HIS A CA 1
ATOM 669 C C . HIS A 1 84 ? 18.311 -11.691 1.972 1.00 92.06 84 HIS A C 1
ATOM 671 O O . HIS A 1 84 ? 18.974 -12.647 1.582 1.00 92.06 84 HIS A O 1
ATOM 677 N N . ASP A 1 85 ? 17.816 -11.616 3.205 1.00 91.00 85 ASP A N 1
ATOM 678 C CA . ASP A 1 85 ? 17.904 -12.713 4.169 1.00 91.00 85 ASP A CA 1
ATOM 679 C C . ASP A 1 85 ? 16.582 -13.495 4.150 1.00 91.00 85 ASP A C 1
ATOM 681 O O . ASP A 1 85 ? 15.558 -12.938 4.570 1.00 91.00 85 ASP A O 1
ATOM 685 N N . PRO A 1 86 ? 16.575 -14.772 3.724 1.00 88.56 86 PRO A N 1
ATOM 686 C CA . PRO A 1 86 ? 15.361 -15.584 3.668 1.00 88.56 86 PRO A CA 1
ATOM 687 C C . PRO A 1 86 ? 14.645 -15.723 5.016 1.00 88.56 86 PRO A C 1
ATOM 689 O O . PRO A 1 86 ? 13.431 -15.900 5.050 1.00 88.56 86 PRO A O 1
ATOM 692 N N . ASN A 1 87 ? 15.352 -15.600 6.145 1.00 87.25 87 ASN A N 1
ATOM 693 C CA . ASN A 1 87 ? 14.710 -15.669 7.462 1.00 87.25 87 ASN A CA 1
ATOM 694 C C . ASN A 1 87 ? 13.757 -14.491 7.711 1.00 87.25 87 ASN A C 1
ATOM 696 O O . ASN A 1 87 ? 12.797 -14.621 8.470 1.00 87.25 87 ASN A O 1
ATOM 700 N N . SER A 1 88 ? 13.997 -13.352 7.054 1.00 86.38 88 SER A N 1
ATOM 701 C CA . SER A 1 88 ? 13.126 -12.179 7.153 1.00 86.38 88 SER A CA 1
ATOM 702 C C . SER A 1 88 ? 11.795 -12.345 6.414 1.00 86.38 88 SER A C 1
ATOM 704 O O . SER A 1 88 ? 10.869 -11.580 6.668 1.00 86.38 88 SER A O 1
ATOM 706 N N . ASP A 1 89 ? 11.647 -13.380 5.580 1.00 87.19 89 ASP A N 1
ATOM 707 C CA . ASP A 1 89 ? 10.387 -13.677 4.892 1.00 87.19 89 ASP A CA 1
ATOM 708 C C . ASP A 1 89 ? 9.258 -14.000 5.876 1.00 87.19 89 ASP A C 1
ATOM 710 O O . ASP A 1 89 ? 8.097 -13.689 5.617 1.00 87.19 89 ASP A O 1
ATOM 714 N N . ALA A 1 90 ? 9.585 -14.598 7.026 1.00 86.69 90 ALA A N 1
ATOM 715 C CA . ALA A 1 90 ? 8.597 -14.985 8.028 1.00 86.69 90 ALA A CA 1
ATOM 716 C C . ALA A 1 90 ? 7.762 -13.794 8.531 1.00 86.69 90 ALA A C 1
ATOM 718 O O . ALA A 1 90 ? 6.560 -13.963 8.720 1.00 86.69 90 ALA A O 1
ATOM 719 N N . THR A 1 91 ? 8.374 -12.610 8.667 1.00 87.31 91 THR A N 1
ATOM 720 C CA . THR A 1 91 ? 7.704 -11.383 9.147 1.00 87.31 91 THR A CA 1
ATOM 721 C C . THR A 1 91 ? 6.823 -10.736 8.078 1.00 87.31 91 THR A C 1
ATOM 723 O O . THR A 1 91 ? 6.029 -9.854 8.361 1.00 87.31 91 THR A O 1
ATOM 726 N N . ALA A 1 92 ? 7.027 -11.093 6.809 1.00 87.31 92 ALA A N 1
ATOM 727 C CA . ALA A 1 92 ? 6.183 -10.657 5.702 1.00 87.31 92 ALA A CA 1
ATOM 728 C C . ALA A 1 92 ? 5.028 -11.639 5.467 1.00 87.31 92 ALA A C 1
ATOM 730 O O . ALA A 1 92 ? 3.957 -11.255 4.996 1.00 87.31 92 ALA A O 1
ATOM 731 N N . TRP A 1 93 ? 5.231 -12.924 5.773 1.00 86.06 93 TRP A N 1
ATOM 732 C CA . TRP A 1 93 ? 4.228 -13.954 5.535 1.00 86.06 93 TRP A CA 1
ATOM 733 C C . TRP A 1 93 ? 3.037 -13.894 6.486 1.00 86.06 93 TRP A C 1
ATOM 735 O O . TRP A 1 93 ? 1.942 -14.259 6.056 1.00 86.06 93 TRP A O 1
ATOM 745 N N . ASP A 1 94 ? 3.215 -13.438 7.729 1.00 86.19 94 ASP A N 1
ATOM 746 C CA . ASP A 1 94 ? 2.131 -13.316 8.713 1.00 86.19 94 ASP A CA 1
ATOM 747 C C . ASP A 1 94 ? 1.417 -11.949 8.697 1.00 86.19 94 ASP A C 1
ATOM 749 O O . ASP A 1 94 ? 0.482 -11.735 9.476 1.00 86.19 94 ASP A O 1
ATOM 753 N N . ASP A 1 95 ? 1.775 -11.062 7.761 1.00 87.25 95 ASP A N 1
ATOM 754 C CA . ASP A 1 95 ? 1.135 -9.758 7.579 1.00 87.25 95 ASP A CA 1
ATOM 755 C C . ASP A 1 95 ? -0.333 -9.895 7.142 1.00 87.25 95 ASP A C 1
ATOM 757 O O . ASP A 1 95 ? -0.672 -10.590 6.180 1.00 87.25 95 ASP A O 1
ATOM 761 N N . PHE A 1 96 ? -1.237 -9.166 7.803 1.00 88.06 96 PHE A N 1
ATOM 762 C CA . PHE A 1 96 ? -2.655 -9.146 7.438 1.00 88.06 96 PHE A CA 1
ATOM 763 C C . PHE A 1 96 ? -2.963 -8.145 6.334 1.00 88.06 96 PHE A C 1
ATOM 765 O O . PHE A 1 96 ? -2.699 -6.948 6.457 1.00 88.06 96 PHE A O 1
ATOM 772 N N . ILE A 1 97 ? -3.647 -8.612 5.287 1.00 85.31 97 ILE A N 1
ATOM 773 C CA . ILE A 1 97 ? -4.042 -7.749 4.174 1.00 85.31 97 ILE A CA 1
ATOM 774 C C . ILE A 1 97 ? -5.478 -7.261 4.343 1.00 85.31 97 ILE A C 1
ATOM 776 O O . ILE A 1 97 ? -6.436 -8.034 4.293 1.00 85.31 97 ILE A O 1
ATOM 780 N N . GLN A 1 98 ? -5.640 -5.943 4.455 1.00 86.94 98 GLN A N 1
ATOM 781 C CA . GLN A 1 98 ? -6.931 -5.292 4.656 1.00 86.94 98 GLN A CA 1
ATOM 782 C C . GLN A 1 98 ? -7.082 -4.098 3.698 1.00 86.94 98 GLN A C 1
ATOM 784 O O . GLN A 1 98 ? -6.265 -3.182 3.727 1.00 86.94 98 GLN A O 1
ATOM 789 N N . LYS A 1 99 ? -8.107 -4.120 2.826 1.00 82.38 99 LYS A N 1
ATOM 790 C CA . LYS A 1 99 ? -8.249 -3.163 1.705 1.00 82.38 99 LYS A CA 1
ATOM 791 C C . LYS A 1 99 ? -9.307 -2.054 1.911 1.00 82.38 99 LYS A C 1
ATOM 793 O O . LYS A 1 99 ? -9.177 -1.012 1.283 1.00 82.38 99 LYS A O 1
ATOM 798 N N . ASP A 1 100 ? -10.262 -2.206 2.844 1.00 85.88 100 ASP A N 1
ATOM 799 C CA . ASP A 1 100 ? -11.420 -1.281 2.938 1.00 85.88 100 ASP A CA 1
ATOM 800 C C . ASP A 1 100 ? -11.652 -0.619 4.304 1.00 85.88 100 ASP A C 1
ATOM 802 O O . ASP A 1 100 ? -12.279 0.439 4.406 1.00 85.88 100 ASP A O 1
ATOM 806 N N . THR A 1 101 ? -11.241 -1.270 5.393 1.00 92.69 101 THR A N 1
ATOM 807 C CA . THR A 1 101 ? -11.547 -0.806 6.755 1.00 92.69 101 THR A CA 1
ATOM 808 C C . THR A 1 101 ? -10.381 -1.050 7.682 1.00 92.69 101 THR A C 1
ATOM 810 O O . THR A 1 101 ? -9.947 -2.189 7.828 1.00 92.69 101 THR A O 1
ATOM 813 N N . LEU A 1 102 ? -9.929 0.001 8.354 1.00 94.00 102 LEU A N 1
ATOM 814 C CA . LEU A 1 102 ? -8.902 -0.071 9.379 1.00 94.00 102 LEU A CA 1
ATOM 815 C C . LEU A 1 102 ? -9.546 -0.304 10.744 1.00 94.00 102 LEU A C 1
ATOM 817 O O . LEU A 1 102 ? -10.290 0.546 11.233 1.00 94.00 102 LEU A O 1
ATOM 821 N N . TYR A 1 103 ? -9.235 -1.435 11.365 1.00 94.38 103 TYR A N 1
ATOM 822 C CA . TYR A 1 103 ? -9.664 -1.744 12.723 1.00 94.38 103 TYR A CA 1
ATOM 823 C C . TYR A 1 103 ? -8.539 -1.423 13.701 1.00 94.38 103 TYR A C 1
ATOM 825 O O . TYR A 1 103 ? -7.405 -1.841 13.493 1.00 94.38 103 TYR A O 1
ATOM 833 N N . LEU A 1 104 ? -8.855 -0.691 14.765 1.00 95.19 104 LEU A N 1
ATOM 834 C CA . LEU A 1 104 ? -7.912 -0.315 15.816 1.00 95.19 104 LEU A CA 1
ATOM 835 C C . LEU A 1 104 ? -8.486 -0.698 17.180 1.00 95.19 104 LEU A C 1
ATOM 837 O O . LEU A 1 104 ? -9.688 -0.602 17.403 1.00 95.19 104 LEU A O 1
ATOM 841 N N . CYS A 1 105 ? -7.630 -1.087 18.113 1.00 95.88 105 CYS A N 1
ATOM 842 C CA . CYS A 1 105 ? -7.984 -1.247 19.523 1.00 95.88 105 CYS A CA 1
ATOM 843 C C . CYS A 1 105 ? -7.816 0.076 20.277 1.00 95.88 105 CYS A C 1
ATOM 845 O O . CYS A 1 105 ? -6.756 0.700 20.181 1.00 95.88 105 CYS A O 1
ATOM 847 N N . LYS A 1 106 ? -8.822 0.474 21.062 1.00 96.38 106 LYS A N 1
ATOM 848 C CA . LYS A 1 106 ? -8.734 1.608 21.996 1.00 96.38 106 LYS A CA 1
ATOM 849 C C . LYS A 1 106 ? -7.568 1.431 22.975 1.00 96.38 106 LYS A C 1
ATOM 851 O O . LYS A 1 106 ? -7.273 0.319 23.401 1.00 96.38 106 LYS A O 1
ATOM 856 N N . GLY A 1 107 ? -6.896 2.534 23.307 1.00 94.69 107 GLY A N 1
ATOM 857 C CA . GLY A 1 107 ? -5.817 2.576 24.299 1.00 94.69 107 GLY A CA 1
ATOM 858 C C . GLY A 1 107 ? -4.469 2.008 23.842 1.00 94.69 107 GLY A C 1
ATOM 859 O O . GLY A 1 107 ? -3.494 2.131 24.578 1.00 94.69 107 GLY A O 1
ATOM 860 N N . LYS A 1 108 ? -4.376 1.434 22.635 1.00 93.50 108 LYS A N 1
ATOM 861 C CA . LYS A 1 108 ? -3.121 0.914 22.076 1.00 93.50 108 LYS A CA 1
ATOM 862 C C . LYS A 1 108 ? -2.477 1.939 21.141 1.00 93.50 108 LYS A C 1
ATOM 864 O O . LYS A 1 108 ? -3.148 2.458 20.256 1.00 93.50 108 LYS A O 1
ATOM 869 N N . GLU A 1 109 ? -1.192 2.230 21.321 1.00 94.38 109 GLU A N 1
ATOM 870 C CA . GLU A 1 109 ? -0.452 3.091 20.391 1.00 94.38 109 GLU A CA 1
ATOM 871 C C . GLU A 1 109 ? -0.186 2.349 19.074 1.00 94.38 109 GLU A C 1
ATOM 873 O O . GLU A 1 109 ? 0.209 1.181 19.078 1.00 94.38 109 GLU A O 1
ATOM 878 N N . TYR A 1 110 ? -0.399 3.034 17.950 1.00 93.19 110 TYR A N 1
ATOM 879 C CA . TYR A 1 110 ? -0.107 2.513 16.617 1.00 93.19 110 TYR A CA 1
ATOM 880 C C . TYR A 1 110 ? 0.914 3.393 15.911 1.00 93.19 110 TYR A C 1
ATOM 882 O O . TYR A 1 110 ? 0.757 4.614 15.860 1.00 93.19 110 TYR A O 1
ATOM 890 N N . GLU A 1 111 ? 1.920 2.758 15.312 1.00 93.06 111 GLU A N 1
ATOM 891 C CA . GLU A 1 111 ? 2.818 3.374 14.341 1.00 93.06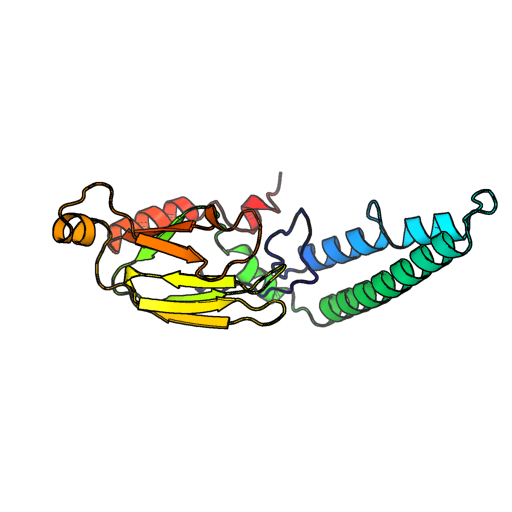 111 GLU A CA 1
ATOM 892 C C . GLU A 1 111 ? 2.356 3.013 12.930 1.00 93.06 111 GLU A C 1
ATOM 894 O O . GLU A 1 111 ? 2.316 1.846 12.546 1.00 93.06 111 GLU A O 1
ATOM 899 N N . PHE A 1 112 ? 2.000 4.032 12.155 1.00 92.94 112 PHE A N 1
ATOM 900 C CA . PHE A 1 112 ? 1.585 3.881 10.770 1.00 92.94 112 PHE A CA 1
ATOM 901 C C . PHE A 1 112 ? 2.733 4.259 9.844 1.00 92.94 112 PHE A C 1
ATOM 903 O O . PHE A 1 112 ? 3.239 5.382 9.910 1.00 92.94 112 PHE A O 1
ATOM 910 N N . ASN A 1 113 ? 3.087 3.340 8.948 1.00 92.06 113 ASN A N 1
ATOM 911 C CA . ASN A 1 113 ? 4.024 3.568 7.855 1.00 92.06 113 ASN A CA 1
ATOM 912 C C . ASN A 1 113 ? 3.237 3.814 6.564 1.00 92.06 113 ASN A C 1
ATOM 914 O O . ASN A 1 113 ? 2.494 2.947 6.105 1.00 92.06 113 ASN A O 1
ATOM 918 N N . PHE A 1 114 ? 3.396 4.995 5.976 1.00 92.00 114 PHE A N 1
ATOM 919 C CA . PHE A 1 114 ? 2.733 5.388 4.739 1.00 92.00 114 PHE A CA 1
ATOM 920 C C . PHE A 1 114 ? 3.728 5.450 3.587 1.00 92.00 114 PHE A C 1
ATOM 922 O O . PHE A 1 114 ? 4.867 5.890 3.742 1.00 92.00 114 PHE A O 1
ATOM 929 N N . ARG A 1 115 ? 3.261 5.062 2.402 1.00 90.12 115 ARG A N 1
ATOM 930 C CA . ARG A 1 115 ? 4.001 5.166 1.141 1.00 90.12 115 ARG A CA 1
ATOM 931 C C . ARG A 1 115 ? 3.045 5.467 -0.005 1.00 90.12 115 ARG A C 1
ATOM 933 O O . ARG A 1 115 ? 1.869 5.103 0.063 1.00 90.12 115 ARG A O 1
ATOM 940 N N . SER A 1 116 ? 3.554 6.116 -1.044 1.00 90.12 116 SER A N 1
ATOM 941 C CA . SER A 1 116 ? 2.796 6.383 -2.265 1.00 90.12 116 SER A CA 1
ATOM 942 C C . SER A 1 116 ? 3.413 5.639 -3.442 1.00 90.12 116 SER A C 1
ATOM 944 O O . SER A 1 116 ? 4.635 5.494 -3.505 1.00 90.12 116 SER A O 1
ATOM 946 N N . LYS A 1 117 ? 2.560 5.173 -4.357 1.00 85.06 117 LYS A N 1
ATOM 947 C CA . LYS A 1 117 ? 2.969 4.522 -5.607 1.00 85.06 117 LYS A CA 1
ATOM 948 C C . LYS A 1 117 ? 3.147 5.510 -6.756 1.00 85.06 117 LYS A C 1
ATOM 950 O O . LYS A 1 117 ? 3.922 5.238 -7.662 1.00 85.06 117 LYS A O 1
ATOM 955 N N . ASP A 1 118 ? 2.416 6.619 -6.731 1.00 86.69 118 ASP A N 1
ATOM 956 C CA . ASP A 1 118 ? 2.226 7.495 -7.883 1.00 86.69 118 ASP A CA 1
ATOM 957 C C . ASP A 1 118 ? 2.604 8.947 -7.564 1.00 86.69 118 ASP A C 1
ATOM 959 O O . ASP A 1 118 ? 3.686 9.411 -7.915 1.00 86.69 118 ASP A O 1
ATOM 963 N N . VAL A 1 119 ? 1.739 9.670 -6.858 1.00 91.50 119 VAL A N 1
ATOM 964 C CA . VAL A 1 119 ? 1.838 11.105 -6.589 1.00 91.50 119 VAL A CA 1
ATOM 965 C C . VAL A 1 119 ? 1.833 11.377 -5.090 1.00 91.50 119 VAL A C 1
ATOM 967 O O . VAL A 1 119 ? 1.673 10.478 -4.268 1.00 91.50 119 VAL A O 1
ATOM 970 N N . ILE A 1 120 ? 2.027 12.629 -4.685 1.00 93.06 120 ILE A N 1
ATOM 971 C CA . ILE A 1 120 ? 1.973 12.979 -3.264 1.00 93.06 120 ILE A CA 1
ATOM 972 C C . ILE A 1 120 ? 0.520 12.921 -2.779 1.00 93.06 120 ILE A C 1
ATOM 974 O O . ILE A 1 120 ? -0.320 13.687 -3.250 1.00 93.06 120 ILE A O 1
ATOM 978 N N . HIS A 1 121 ? 0.256 12.085 -1.775 1.00 94.62 121 HIS A N 1
ATOM 979 C CA . HIS A 1 121 ? -1.012 12.060 -1.035 1.00 94.62 121 HIS A CA 1
ATOM 980 C C . HIS A 1 121 ? -0.845 12.704 0.342 1.00 94.62 121 HIS A C 1
ATOM 982 O O . HIS A 1 121 ? 0.252 13.103 0.741 1.00 94.62 121 HIS A O 1
ATOM 988 N N . SER A 1 122 ? -1.941 12.811 1.088 1.00 94.50 122 SER A N 1
ATOM 989 C CA . SER A 1 122 ? -1.898 13.254 2.480 1.00 94.50 122 SER A CA 1
ATOM 990 C C . SER A 1 122 ? -2.880 12.450 3.318 1.00 94.50 122 SER A C 1
ATOM 992 O O . SER A 1 122 ? -4.081 12.704 3.271 1.00 94.50 122 SER A O 1
ATOM 994 N N . ALA A 1 123 ? -2.370 11.463 4.054 1.00 95.62 123 ALA A N 1
ATOM 995 C CA . ALA A 1 123 ? -3.145 10.653 4.980 1.00 95.62 123 ALA A CA 1
ATOM 996 C C . ALA A 1 123 ? -3.636 11.534 6.133 1.00 95.62 123 ALA A C 1
ATOM 998 O O . ALA A 1 123 ? -2.839 12.034 6.927 1.00 95.62 123 ALA A O 1
ATOM 999 N N . TYR A 1 124 ? -4.946 11.747 6.210 1.00 96.00 124 TYR A N 1
ATOM 1000 C CA . TYR A 1 124 ? -5.571 12.618 7.194 1.00 96.00 124 TYR A CA 1
ATOM 1001 C C . TYR A 1 124 ? -6.610 11.868 8.018 1.00 96.00 124 TYR A C 1
ATOM 1003 O O . TYR A 1 124 ? -7.568 11.315 7.484 1.00 96.00 124 TYR A O 1
ATOM 1011 N N . PHE A 1 125 ? -6.429 11.896 9.334 1.00 95.88 125 PHE A N 1
ATOM 1012 C CA . PHE A 1 125 ? -7.333 11.347 10.332 1.00 95.88 125 PHE A CA 1
ATOM 1013 C C . PHE A 1 125 ? -8.041 12.507 11.054 1.00 95.88 125 PHE A C 1
ATOM 1015 O O . PHE A 1 125 ? -7.540 12.984 12.081 1.00 95.88 125 PHE A O 1
ATOM 1022 N N . PRO A 1 126 ? -9.210 12.981 10.574 1.00 94.19 126 PRO A N 1
ATOM 1023 C CA . PRO A 1 126 ? -9.789 14.249 11.025 1.00 94.19 126 PRO A CA 1
ATOM 1024 C C . PRO A 1 126 ? -10.095 14.267 12.522 1.00 94.19 126 PRO A C 1
ATOM 1026 O O . PRO A 1 126 ? -9.805 15.226 13.234 1.00 94.19 126 PRO A O 1
ATOM 1029 N N . HIS A 1 127 ? -10.646 13.165 13.023 1.00 93.19 127 HIS A N 1
ATOM 1030 C CA . HIS A 1 127 ? -11.071 13.046 14.416 1.00 93.19 127 HIS A CA 1
ATOM 1031 C C . HIS A 1 127 ? -9.921 12.780 15.388 1.00 93.19 127 HIS A C 1
ATOM 1033 O O . HIS A 1 127 ? -10.077 13.021 16.582 1.00 93.19 127 HIS A O 1
ATOM 1039 N N . PHE A 1 128 ? -8.779 12.321 14.876 1.00 94.19 128 PHE A N 1
ATOM 1040 C CA . PHE A 1 128 ? -7.553 12.127 15.649 1.00 94.19 128 PHE A CA 1
ATOM 1041 C C . PHE A 1 128 ? -6.605 13.329 15.517 1.00 94.19 128 PHE A C 1
ATOM 1043 O O . PHE A 1 128 ? -5.559 13.347 16.154 1.00 94.19 128 PHE A O 1
ATOM 1050 N N . ARG A 1 129 ? -6.980 14.344 14.715 1.00 93.12 129 ARG A N 1
ATOM 1051 C CA . ARG A 1 129 ? -6.189 15.552 14.418 1.00 93.12 129 ARG A CA 1
ATOM 1052 C C . ARG A 1 129 ? -4.763 15.237 13.964 1.00 93.12 129 ARG A C 1
ATOM 1054 O O . ARG A 1 129 ? -3.832 15.975 14.265 1.00 93.12 129 ARG A O 1
ATOM 1061 N N . ALA A 1 130 ? -4.613 14.142 13.231 1.00 94.31 130 ALA A N 1
ATOM 1062 C CA . ALA A 1 130 ? -3.325 13.665 12.770 1.00 94.31 130 ALA A CA 1
ATOM 1063 C C . ALA A 1 130 ? -3.302 13.657 11.241 1.00 94.31 130 ALA A C 1
ATOM 1065 O O . ALA A 1 130 ? -4.256 13.218 10.594 1.00 94.31 130 ALA A O 1
ATOM 1066 N N . GLN A 1 131 ? -2.219 14.173 10.669 1.00 94.94 131 GLN A N 1
ATOM 1067 C CA . GLN A 1 131 ? -2.019 14.253 9.229 1.00 94.94 131 GLN A CA 1
ATOM 1068 C C . GLN A 1 131 ? -0.567 13.928 8.898 1.00 94.94 131 GLN A C 1
ATOM 1070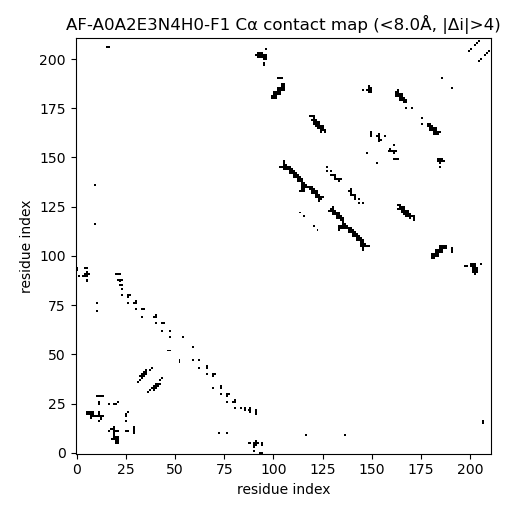 O O . GLN A 1 131 ? 0.341 14.378 9.596 1.00 94.94 131 GLN A O 1
ATOM 1075 N N . MET A 1 132 ? -0.348 13.186 7.817 1.00 96.19 132 MET A N 1
ATOM 1076 C CA . MET A 1 132 ? 0.985 12.920 7.295 1.00 96.19 132 MET A CA 1
ATOM 1077 C C . MET A 1 132 ? 0.968 12.878 5.770 1.00 96.19 132 MET A C 1
ATOM 1079 O O . MET A 1 132 ? 0.119 12.231 5.159 1.00 96.19 132 MET A O 1
ATOM 1083 N N . ASN A 1 133 ? 1.923 13.560 5.139 1.00 95.12 133 ASN A N 1
ATOM 1084 C CA . ASN A 1 133 ? 2.085 13.486 3.692 1.00 95.12 133 ASN A CA 1
ATOM 1085 C C . ASN A 1 133 ? 2.668 12.136 3.298 1.00 95.12 133 ASN A C 1
ATOM 1087 O O . ASN A 1 133 ? 3.563 11.616 3.956 1.00 95.12 133 ASN A O 1
ATOM 1091 N N . THR A 1 134 ? 2.173 11.587 2.202 1.00 94.12 134 THR A N 1
ATOM 1092 C CA . THR A 1 134 ? 2.604 10.301 1.678 1.00 94.12 134 THR A CA 1
ATOM 1093 C C . THR A 1 134 ? 3.347 10.551 0.376 1.00 94.12 134 THR A C 1
ATOM 1095 O O . THR A 1 134 ? 2.748 10.994 -0.604 1.00 94.12 134 THR A O 1
ATOM 1098 N N . VAL A 1 135 ? 4.663 10.338 0.384 1.00 91.75 135 VAL A N 1
ATOM 1099 C CA . VAL A 1 135 ? 5.567 10.780 -0.686 1.00 91.75 135 VAL A CA 1
ATOM 1100 C C . VAL A 1 135 ? 6.048 9.569 -1.495 1.00 91.75 135 VAL A C 1
ATOM 1102 O O . VAL A 1 135 ? 6.454 8.572 -0.897 1.00 91.75 135 VAL A O 1
ATOM 1105 N N . PRO A 1 136 ? 6.010 9.610 -2.839 1.00 89.81 136 PRO A N 1
ATOM 1106 C CA . PRO A 1 136 ? 6.593 8.550 -3.656 1.00 89.81 136 PRO A CA 1
ATOM 1107 C C . PRO A 1 136 ? 8.092 8.390 -3.376 1.00 89.81 136 PRO A C 1
ATOM 1109 O O . PRO A 1 136 ? 8.830 9.371 -3.328 1.00 89.81 136 PRO A O 1
ATOM 1112 N N . GLY A 1 137 ? 8.539 7.152 -3.165 1.00 85.44 137 GLY A N 1
ATOM 1113 C CA . GLY A 1 137 ? 9.950 6.834 -2.911 1.00 85.44 137 GLY A CA 1
ATOM 1114 C C . GLY A 1 137 ? 10.453 7.084 -1.482 1.00 85.44 137 GLY A C 1
ATOM 1115 O O . GLY A 1 137 ? 11.601 6.756 -1.198 1.00 85.44 137 GLY A O 1
ATOM 1116 N N . MET A 1 138 ? 9.626 7.608 -0.567 1.00 87.19 138 MET A N 1
ATOM 1117 C CA . MET A 1 138 ? 10.004 7.809 0.837 1.00 87.19 138 MET A CA 1
ATOM 1118 C C . MET A 1 138 ? 8.883 7.390 1.791 1.00 87.19 138 MET A C 1
ATOM 1120 O O . MET A 1 138 ? 7.750 7.861 1.691 1.00 87.19 138 MET A O 1
ATOM 1124 N N . THR A 1 139 ? 9.219 6.548 2.767 1.00 89.88 139 THR A N 1
ATOM 1125 C CA . THR A 1 139 ? 8.287 6.140 3.823 1.00 89.88 139 THR A CA 1
ATOM 1126 C C . THR A 1 139 ? 8.119 7.257 4.841 1.00 89.88 139 THR A C 1
ATOM 1128 O O . THR A 1 139 ? 9.095 7.721 5.433 1.00 89.88 139 THR A O 1
ATOM 1131 N N . THR A 1 140 ? 6.879 7.664 5.088 1.00 93.50 140 THR A N 1
ATOM 1132 C CA . THR A 1 140 ? 6.544 8.605 6.159 1.00 93.50 140 THR A CA 1
ATOM 1133 C C . THR A 1 140 ? 5.845 7.883 7.298 1.00 93.50 140 THR A C 1
ATOM 1135 O O . THR A 1 140 ? 5.213 6.845 7.103 1.00 93.50 140 THR A O 1
ATOM 1138 N N . ARG A 1 141 ? 6.003 8.403 8.517 1.00 93.56 141 ARG A N 1
ATOM 1139 C CA . ARG A 1 141 ? 5.557 7.726 9.736 1.00 93.56 141 ARG A CA 1
ATOM 1140 C C . ARG A 1 141 ? 4.752 8.658 10.608 1.00 93.56 141 ARG A C 1
ATOM 1142 O O . ARG A 1 141 ? 5.120 9.818 10.767 1.00 93.56 141 ARG A O 1
ATOM 1149 N N . MET A 1 142 ? 3.689 8.145 11.206 1.00 94.12 142 MET A N 1
ATOM 1150 C CA . MET A 1 142 ? 2.946 8.859 12.240 1.00 94.12 142 MET A CA 1
ATOM 1151 C C . MET A 1 142 ? 2.483 7.894 13.318 1.00 94.12 142 MET A C 1
ATOM 1153 O O . MET A 1 142 ? 2.210 6.727 13.042 1.00 94.12 142 MET A O 1
ATOM 1157 N N . LYS A 1 143 ? 2.389 8.403 14.544 1.00 94.88 143 LYS A N 1
ATOM 1158 C CA . LYS A 1 143 ? 1.941 7.639 15.703 1.00 94.88 143 LYS A CA 1
ATOM 1159 C C . LYS A 1 143 ? 0.734 8.308 16.321 1.00 94.88 143 LYS A C 1
ATOM 1161 O O . LYS A 1 143 ? 0.704 9.534 16.423 1.00 94.88 143 LYS A O 1
ATOM 1166 N N . PHE A 1 144 ? -0.248 7.514 16.723 1.00 95.25 144 PHE A N 1
ATOM 1167 C CA . PHE A 1 144 ? -1.302 7.991 17.608 1.00 95.25 144 PHE A CA 1
ATOM 1168 C C . PHE A 1 144 ? -1.931 6.842 18.393 1.00 95.25 144 PHE A C 1
ATOM 1170 O O . PHE A 1 144 ? -1.883 5.679 17.988 1.00 95.25 144 PHE A O 1
ATOM 1177 N N . THR A 1 145 ? -2.584 7.211 19.492 1.00 96.00 145 THR A N 1
ATOM 1178 C CA . THR A 1 145 ? -3.332 6.297 20.356 1.00 96.00 145 THR A CA 1
ATOM 1179 C C . THR A 1 145 ? -4.815 6.667 20.304 1.00 96.00 145 THR A C 1
ATOM 1181 O O . THR A 1 145 ? -5.172 7.797 20.651 1.00 96.00 145 THR A O 1
ATOM 1184 N N . PRO A 1 146 ? -5.709 5.768 19.855 1.00 95.50 146 PRO A N 1
ATOM 1185 C CA . PRO A 1 146 ? -7.137 6.030 19.834 1.00 95.50 146 PRO A CA 1
ATOM 1186 C C . PRO A 1 146 ? -7.697 5.996 21.262 1.00 95.50 146 PRO A C 1
ATOM 1188 O O . PRO A 1 146 ? -7.539 5.014 21.987 1.00 95.50 146 PRO A O 1
ATOM 1191 N N . THR A 1 147 ? -8.363 7.077 21.665 1.00 94.69 147 THR A N 1
ATOM 1192 C CA . THR A 1 147 ? -8.862 7.263 23.039 1.00 94.69 147 THR A CA 1
ATOM 1193 C C . THR A 1 147 ? -10.331 6.892 23.224 1.00 94.69 147 THR A C 1
ATOM 1195 O O . THR A 1 147 ? -10.728 6.533 24.328 1.00 94.69 147 THR A O 1
ATOM 1198 N N . LEU A 1 148 ? -11.134 6.960 22.159 1.00 94.69 148 LEU A N 1
ATOM 1199 C CA . LEU A 1 148 ? -12.563 6.647 22.166 1.00 94.69 148 LEU A CA 1
ATOM 1200 C C . LEU A 1 148 ? -12.862 5.571 21.124 1.00 94.69 148 LEU A C 1
ATOM 1202 O O . LEU A 1 148 ? -12.284 5.574 20.034 1.00 94.69 148 LEU A O 1
ATOM 1206 N N . THR A 1 149 ? -13.776 4.663 21.447 1.00 96.81 149 THR A N 1
ATOM 1207 C CA . THR A 1 149 ? -14.280 3.688 20.480 1.00 96.81 149 THR A CA 1
ATOM 1208 C C . THR A 1 149 ? -15.235 4.331 19.485 1.00 96.81 149 THR A C 1
ATOM 1210 O O . THR A 1 149 ? -15.792 5.411 19.703 1.00 96.81 149 THR A O 1
ATOM 1213 N N . THR A 1 150 ? -15.479 3.636 18.375 1.00 95.31 150 THR A N 1
ATOM 1214 C CA . THR A 1 150 ? -16.498 4.059 17.411 1.00 95.31 150 THR A CA 1
ATOM 1215 C C . THR A 1 150 ? -17.889 4.105 18.048 1.00 95.31 150 THR A C 1
ATOM 1217 O O . THR A 1 150 ? -18.672 4.982 17.698 1.00 95.31 150 THR A O 1
ATOM 1220 N N . LEU A 1 151 ? -18.195 3.216 19.001 1.00 94.50 151 LEU A N 1
ATOM 1221 C CA . LEU A 1 151 ? -19.473 3.222 19.722 1.00 94.50 151 LEU A CA 1
ATOM 1222 C C . LEU A 1 151 ? -19.603 4.454 20.628 1.00 94.50 151 LEU A C 1
ATOM 1224 O O . LEU A 1 151 ? -20.570 5.199 20.494 1.00 94.50 151 LEU A O 1
ATOM 1228 N N . GLU A 1 152 ? -18.588 4.738 21.446 1.00 94.62 152 GLU A N 1
ATOM 1229 C CA . GLU A 1 152 ? -18.567 5.921 22.323 1.00 94.62 152 GLU A CA 1
ATOM 1230 C C . GLU A 1 152 ? -18.677 7.228 21.524 1.00 94.62 152 GLU A C 1
ATOM 1232 O O . GLU A 1 152 ? -19.362 8.171 21.922 1.00 94.62 152 GLU A O 1
ATOM 1237 N N . MET A 1 153 ? -18.036 7.302 20.354 1.00 94.25 153 MET A N 1
ATOM 1238 C CA . MET A 1 153 ? -18.162 8.477 19.493 1.00 94.25 153 MET A CA 1
ATOM 1239 C C . MET A 1 153 ? -19.540 8.631 18.859 1.00 94.25 153 MET A C 1
ATOM 1241 O O . MET A 1 153 ? -19.990 9.769 18.709 1.00 94.25 153 MET A O 1
ATOM 1245 N N . ARG A 1 154 ? -20.210 7.532 18.491 1.00 95.75 154 ARG A N 1
ATOM 1246 C CA . ARG A 1 154 ? -21.593 7.573 17.985 1.00 95.75 154 ARG A CA 1
ATOM 1247 C C . ARG A 1 154 ? -22.533 8.157 19.034 1.00 95.75 154 ARG A C 1
ATOM 1249 O O . ARG A 1 154 ? -23.352 9.010 18.701 1.00 95.75 154 ARG A O 1
ATOM 1256 N N . GLU A 1 155 ? -22.369 7.757 20.293 1.00 95.06 155 GLU A N 1
ATOM 1257 C CA . GLU A 1 155 ? -23.128 8.304 21.423 1.00 95.06 155 GLU A CA 1
ATOM 1258 C C . GLU A 1 155 ? -22.812 9.787 21.641 1.00 95.06 155 GLU A C 1
ATOM 1260 O O . GLU A 1 155 ? -23.715 10.622 21.641 1.00 95.06 155 GLU A O 1
ATOM 1265 N N . LYS A 1 156 ? -21.524 10.148 21.709 1.00 94.06 156 LYS A N 1
ATOM 1266 C CA . LYS A 1 156 ? -21.081 11.537 21.910 1.00 94.06 156 LYS A CA 1
ATOM 1267 C C . LYS A 1 156 ? -21.545 12.491 20.806 1.00 94.06 156 LYS A C 1
ATOM 1269 O O . LYS A 1 156 ? -21.753 13.676 21.062 1.00 94.06 156 LYS A O 1
ATOM 1274 N N . LYS A 1 157 ? -21.648 12.007 19.567 1.00 92.62 157 LYS A N 1
ATOM 1275 C CA . LYS A 1 157 ? -22.109 12.789 18.410 1.00 92.62 157 LYS A CA 1
ATOM 1276 C C . LYS A 1 157 ? -23.615 12.710 18.180 1.00 92.62 157 LY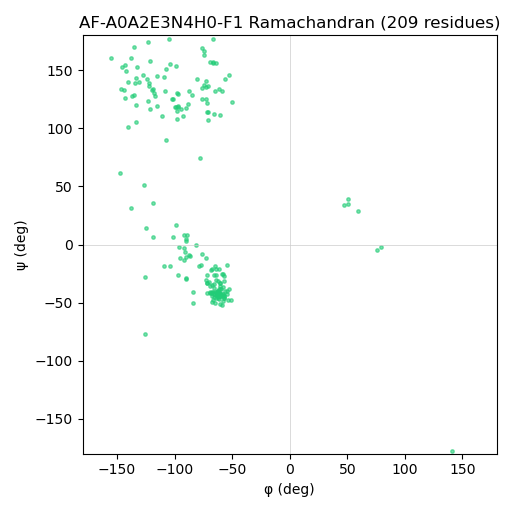S A C 1
ATOM 1278 O O . LYS A 1 157 ? -24.103 13.437 17.321 1.00 92.62 157 LYS A O 1
ATOM 1283 N N . ASN A 1 158 ? -24.326 11.870 18.933 1.00 94.75 158 ASN A N 1
ATOM 1284 C CA . ASN A 1 158 ? -25.724 11.531 18.688 1.00 94.75 158 ASN A CA 1
ATOM 1285 C C . ASN A 1 158 ? -25.981 11.107 17.223 1.00 94.75 158 ASN A C 1
ATOM 1287 O O . ASN A 1 158 ? -26.986 11.471 16.616 1.00 94.75 158 ASN A O 1
ATOM 1291 N N . ASP A 1 159 ? -25.045 10.350 16.641 1.00 94.88 159 ASP A N 1
ATOM 1292 C CA . ASP A 1 159 ? -25.115 9.860 15.262 1.00 94.88 159 ASP A CA 1
ATOM 1293 C C . ASP A 1 159 ? -24.759 8.373 15.215 1.00 94.88 159 ASP A C 1
ATOM 1295 O O . ASP A 1 159 ? -23.596 7.980 15.300 1.00 94.88 159 ASP A O 1
ATOM 1299 N N . LYS A 1 160 ? -25.776 7.528 15.028 1.00 92.88 160 LYS A N 1
ATOM 1300 C CA . LYS A 1 160 ? -25.620 6.067 14.962 1.00 92.88 160 LYS A CA 1
ATOM 1301 C C . LYS A 1 160 ? -24.855 5.591 13.722 1.00 92.88 160 LYS A C 1
ATOM 1303 O O . LYS A 1 160 ? -24.349 4.470 13.731 1.00 92.88 160 LYS A O 1
ATOM 1308 N N . LYS A 1 161 ? -24.781 6.403 12.661 1.00 92.75 161 LYS A N 1
ATOM 1309 C CA . LYS A 1 161 ? -24.102 6.064 11.399 1.00 92.75 161 LYS A CA 1
ATOM 1310 C C . LYS A 1 161 ? -22.641 6.514 11.376 1.00 92.75 161 LYS A C 1
ATOM 1312 O O . LYS A 1 161 ? -21.935 6.220 10.412 1.00 92.75 161 LYS A O 1
ATOM 1317 N N . PHE A 1 162 ? -22.179 7.188 12.428 1.00 93.38 162 PHE A N 1
ATOM 1318 C CA . PHE A 1 162 ? -20.818 7.690 12.507 1.00 93.38 162 PHE A CA 1
ATOM 1319 C C . PHE A 1 162 ? -19.785 6.556 12.460 1.00 93.38 162 PHE A C 1
ATOM 1321 O O . PHE A 1 162 ? -19.873 5.567 13.190 1.00 93.38 162 PHE A O 1
ATOM 1328 N N . ASN A 1 163 ? -18.757 6.739 11.639 1.00 93.44 163 ASN A N 1
ATOM 1329 C CA . ASN A 1 163 ? -17.509 5.993 11.707 1.00 93.44 163 ASN A CA 1
ATOM 1330 C C . ASN A 1 163 ? -16.360 6.988 11.618 1.00 93.44 163 ASN A C 1
ATOM 1332 O O . ASN A 1 163 ? -16.494 8.048 11.003 1.00 93.44 163 ASN A O 1
ATOM 1336 N N . TYR A 1 164 ? -15.218 6.628 12.194 1.00 95.69 164 TYR A N 1
ATOM 1337 C CA . TYR A 1 164 ? -14.012 7.385 11.921 1.00 95.69 164 TYR A CA 1
ATOM 1338 C C . TYR A 1 164 ? -13.618 7.207 10.452 1.00 95.69 164 TYR A C 1
ATOM 1340 O O . TYR A 1 164 ? -13.989 6.228 9.800 1.00 95.69 164 TYR A O 1
ATOM 1348 N N . ALA A 1 165 ? -12.853 8.157 9.932 1.00 95.00 165 ALA A N 1
ATOM 1349 C CA . ALA A 1 165 ? -12.409 8.138 8.551 1.00 95.00 165 ALA A CA 1
ATOM 1350 C C . ALA A 1 165 ? -10.917 8.449 8.466 1.00 95.00 165 ALA A C 1
ATOM 1352 O O . ALA A 1 165 ? -10.404 9.295 9.202 1.00 95.00 165 ALA A O 1
ATOM 1353 N N . LEU A 1 166 ? -10.259 7.773 7.534 1.00 95.38 166 LEU A N 1
ATOM 1354 C CA . LEU A 1 166 ? -9.000 8.188 6.944 1.00 95.38 166 LEU A CA 1
ATOM 1355 C C . LEU A 1 166 ? -9.321 8.760 5.567 1.00 95.38 166 LEU A C 1
ATOM 1357 O O . LEU A 1 166 ? -9.962 8.097 4.753 1.00 95.38 166 LEU A O 1
ATOM 1361 N N . LEU A 1 167 ? -8.888 9.985 5.316 1.00 95.12 167 LEU A N 1
ATOM 1362 C CA . LEU A 1 167 ? -9.133 10.712 4.077 1.00 95.12 167 LEU A CA 1
ATOM 1363 C C . LEU A 1 167 ? -7.806 11.091 3.427 1.00 95.12 167 LEU A C 1
ATOM 1365 O O . LEU A 1 167 ? -6.788 11.212 4.110 1.00 95.12 167 LEU A O 1
ATOM 1369 N N . CYS A 1 168 ? -7.828 11.333 2.119 1.00 94.75 168 CYS A N 1
ATOM 1370 C CA . CYS A 1 168 ? -6.744 12.045 1.455 1.00 94.75 168 CYS A CA 1
ATOM 1371 C C . CYS A 1 168 ? -7.009 13.560 1.505 1.00 94.75 168 CYS A C 1
ATOM 1373 O O . CYS A 1 168 ? -8.027 14.014 0.996 1.00 94.75 168 CYS A O 1
ATOM 1375 N N . ASN A 1 169 ? -6.104 14.350 2.094 1.00 94.06 169 ASN A N 1
ATOM 1376 C CA . ASN A 1 169 ? -6.224 15.816 2.207 1.00 94.06 169 ASN A CA 1
ATOM 1377 C C . ASN A 1 169 ? -5.427 16.586 1.130 1.00 94.06 169 ASN A C 1
ATOM 1379 O O . ASN A 1 169 ? -5.126 17.767 1.281 1.00 94.06 169 ASN A O 1
ATOM 1383 N N . LYS A 1 170 ? -5.016 15.914 0.049 1.00 91.12 170 LYS A N 1
ATOM 1384 C CA . LYS A 1 170 ? -4.308 16.541 -1.072 1.00 91.12 170 LYS A CA 1
ATOM 1385 C C . LYS A 1 170 ? -4.886 16.052 -2.387 1.00 91.12 170 LYS A C 1
ATOM 1387 O O . LYS A 1 170 ? -4.973 14.845 -2.585 1.00 91.12 170 LYS A O 1
ATOM 1392 N N . ILE A 1 171 ? -5.244 16.980 -3.277 1.00 92.06 171 ILE A N 1
ATOM 1393 C CA . ILE A 1 171 ? -5.766 16.643 -4.605 1.00 92.06 171 ILE A CA 1
ATOM 1394 C C . ILE A 1 171 ? -4.695 15.846 -5.353 1.00 92.06 171 ILE A C 1
ATOM 1396 O O . ILE A 1 171 ? -3.637 16.372 -5.690 1.00 92.06 171 ILE A O 1
ATOM 1400 N N . CYS A 1 172 ? -4.979 14.568 -5.574 1.00 90.62 172 CYS A N 1
ATOM 1401 C CA . CYS A 1 172 ? -4.021 13.579 -6.067 1.00 90.62 172 CYS A CA 1
ATOM 1402 C C . CYS A 1 172 ? -4.497 12.859 -7.340 1.00 90.62 172 CYS A C 1
ATOM 1404 O O . CYS A 1 172 ? -3.936 11.840 -7.721 1.00 90.62 172 CYS A O 1
ATOM 1406 N N . GLY A 1 173 ? -5.534 13.376 -8.009 1.00 91.25 173 GLY A N 1
ATOM 1407 C CA . GLY A 1 173 ? -6.001 12.864 -9.300 1.00 91.25 173 GLY A CA 1
ATOM 1408 C C . GLY A 1 173 ? -7.522 12.838 -9.444 1.00 91.25 173 GLY A C 1
ATOM 1409 O O . GLY A 1 173 ? -8.261 13.242 -8.545 1.00 91.25 173 GLY A O 1
ATOM 1410 N N . GLY A 1 174 ? -8.005 12.332 -10.582 1.00 92.44 174 GLY A N 1
ATOM 1411 C CA . GLY A 1 174 ? -9.435 12.334 -10.926 1.00 92.44 174 GLY A CA 1
ATOM 1412 C C . GLY A 1 174 ? -10.320 11.490 -9.999 1.00 92.44 174 GLY A C 1
ATOM 1413 O O . GLY A 1 174 ? -11.493 11.797 -9.811 1.00 92.44 174 GLY A O 1
ATOM 1414 N N . ALA A 1 175 ? -9.760 10.458 -9.361 1.00 92.62 175 ALA A N 1
ATOM 1415 C CA . ALA A 1 175 ? -10.468 9.611 -8.400 1.00 92.62 175 ALA A CA 1
ATOM 1416 C C . ALA A 1 175 ? -10.331 10.081 -6.938 1.00 92.62 175 ALA A C 1
ATOM 1418 O O . ALA A 1 175 ? -10.774 9.376 -6.031 1.00 92.62 175 ALA A O 1
ATOM 1419 N N . HIS A 1 176 ? -9.756 11.266 -6.689 1.00 93.00 176 HIS A N 1
ATOM 1420 C CA . HIS A 1 176 ? -9.469 11.772 -5.341 1.00 93.00 176 HIS A CA 1
ATOM 1421 C C . HIS A 1 176 ? -10.695 11.760 -4.410 1.00 93.00 176 HIS A C 1
ATOM 1423 O O . HIS A 1 176 ? -10.593 11.374 -3.250 1.00 93.00 176 HIS A O 1
ATOM 1429 N N . TYR A 1 177 ? -11.883 12.081 -4.928 1.00 92.12 177 TYR A N 1
ATOM 1430 C CA . TYR A 1 177 ? -13.133 12.080 -4.155 1.00 92.12 177 TYR A CA 1
ATOM 1431 C C . TYR A 1 177 ? -13.520 10.705 -3.577 1.00 92.12 177 TYR A C 1
ATOM 1433 O O . TYR A 1 177 ? -14.305 10.631 -2.630 1.00 92.12 177 TYR A O 1
ATOM 1441 N N . LYS A 1 178 ? -12.989 9.609 -4.136 1.00 92.19 178 LYS A N 1
ATOM 1442 C CA . LYS A 1 178 ? -13.198 8.245 -3.628 1.00 92.19 178 LYS A CA 1
ATOM 1443 C C . LYS A 1 178 ? -12.180 7.846 -2.561 1.00 92.19 178 LYS A C 1
ATOM 1445 O O . LYS A 1 178 ? -12.364 6.806 -1.937 1.00 92.19 178 LYS A O 1
ATOM 1450 N N . MET A 1 179 ? -11.131 8.639 -2.332 1.00 92.12 179 MET A N 1
ATOM 1451 C CA . MET A 1 179 ? -10.036 8.301 -1.419 1.00 92.12 179 MET A CA 1
ATOM 1452 C C . MET A 1 179 ? -10.420 8.520 0.043 1.00 92.12 179 MET A C 1
ATOM 1454 O O . MET A 1 179 ? -9.984 9.463 0.708 1.00 92.12 179 MET A O 1
ATOM 1458 N N . LYS A 1 180 ? -11.247 7.602 0.537 1.00 92.69 180 LYS A N 1
ATOM 1459 C CA . LYS A 1 180 ? -11.640 7.479 1.934 1.00 92.69 180 LYS A CA 1
ATOM 1460 C C . LYS A 1 180 ? -11.563 6.020 2.361 1.00 92.69 180 LYS A C 1
ATOM 1462 O O . LYS A 1 180 ? -11.990 5.135 1.627 1.00 92.69 180 LYS A O 1
ATOM 1467 N N . MET A 1 181 ? -11.072 5.787 3.568 1.00 94.31 181 MET A N 1
ATOM 1468 C CA . MET A 1 181 ? -11.094 4.488 4.227 1.00 94.31 181 MET A CA 1
ATOM 1469 C C . MET A 1 181 ? -11.838 4.620 5.554 1.00 94.31 181 MET A C 1
ATOM 1471 O O . MET A 1 181 ? -11.649 5.588 6.295 1.00 94.31 181 MET A O 1
ATOM 1475 N N . MET A 1 182 ? -12.704 3.653 5.850 1.00 95.56 182 MET A N 1
ATOM 1476 C CA . MET A 1 182 ? -13.414 3.613 7.124 1.00 95.56 182 MET A CA 1
ATOM 1477 C C . MET A 1 182 ? -12.456 3.180 8.234 1.00 95.56 182 MET A C 1
ATOM 1479 O O . MET A 1 182 ? -11.679 2.244 8.061 1.00 95.56 182 MET A O 1
ATOM 1483 N N . VAL A 1 183 ? -12.526 3.842 9.385 1.00 96.19 183 VAL A N 1
ATOM 1484 C CA . VAL A 1 183 ? -11.753 3.488 10.576 1.00 96.19 183 VAL A CA 1
ATOM 1485 C C . VAL A 1 183 ? -12.729 3.101 11.687 1.00 96.19 183 VAL A C 1
ATOM 1487 O O . VAL A 1 183 ? -13.671 3.835 12.001 1.00 96.19 183 VAL A O 1
ATOM 1490 N N . VAL A 1 184 ? -12.515 1.930 12.279 1.00 96.44 184 VAL A N 1
ATOM 1491 C CA . VAL A 1 184 ? -13.338 1.383 13.359 1.00 96.44 184 VAL A CA 1
ATOM 1492 C C . VAL A 1 184 ? -12.449 1.144 14.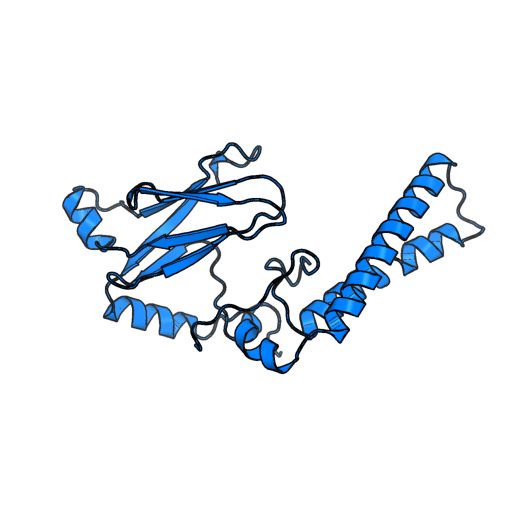570 1.00 96.44 184 VAL A C 1
ATOM 1494 O O . VAL A 1 184 ? -11.534 0.328 14.527 1.00 96.44 184 VAL A O 1
ATOM 1497 N N . VAL A 1 185 ? -12.724 1.854 15.661 1.00 96.94 185 VAL A N 1
ATOM 1498 C CA . VAL A 1 185 ? -12.043 1.651 16.938 1.00 96.94 185 VAL A CA 1
ATOM 1499 C C . VAL A 1 185 ? -12.909 0.745 17.805 1.00 96.94 185 VAL A C 1
ATOM 1501 O O . VAL A 1 185 ? -14.050 1.089 18.125 1.00 96.94 185 VAL A O 1
ATOM 1504 N N . LEU A 1 186 ? -12.362 -0.410 18.163 1.00 96.50 186 LEU A N 1
ATOM 1505 C CA . LEU A 1 186 ? -12.991 -1.451 18.964 1.00 96.50 186 LEU A CA 1
ATOM 1506 C C . LEU A 1 186 ? -12.441 -1.448 20.395 1.00 96.50 186 LEU A C 1
ATOM 1508 O O . LEU A 1 186 ? -11.307 -1.029 20.640 1.00 96.50 186 LEU A O 1
ATOM 1512 N N . GLU A 1 187 ? -13.244 -1.966 21.322 1.00 97.06 187 GLU A N 1
ATOM 1513 C CA . GLU A 1 187 ? -12.749 -2.398 22.631 1.00 97.06 187 GLU A CA 1
ATOM 1514 C C . GLU A 1 187 ? -11.863 -3.645 22.492 1.00 97.06 187 GLU A C 1
ATOM 1516 O O . GLU A 1 187 ? -11.989 -4.412 21.532 1.00 97.06 187 GLU A O 1
ATOM 1521 N N . GLU A 1 188 ? -10.989 -3.874 23.472 1.00 94.38 188 GLU A N 1
ATOM 1522 C CA . GLU A 1 188 ? -9.946 -4.906 23.410 1.00 94.38 188 GLU A CA 1
ATOM 1523 C C . GLU A 1 188 ? -10.491 -6.321 23.165 1.00 94.38 188 GLU A C 1
ATOM 1525 O O . GLU A 1 188 ? -9.969 -7.052 22.321 1.00 94.38 188 GLU A O 1
ATOM 1530 N N . ASN A 1 189 ? -11.566 -6.708 23.859 1.00 94.44 189 ASN A N 1
ATOM 1531 C CA . ASN A 1 189 ? -12.149 -8.043 23.712 1.00 94.44 189 ASN A CA 1
ATOM 1532 C C . ASN A 1 189 ? -12.702 -8.267 22.292 1.00 94.44 189 ASN A C 1
ATOM 1534 O O . ASN A 1 189 ? -12.405 -9.266 21.639 1.00 94.44 189 ASN A O 1
ATOM 1538 N N . THR A 1 190 ? -13.444 -7.289 21.769 1.00 94.81 190 THR A N 1
ATOM 1539 C CA . THR A 1 190 ? -13.995 -7.335 20.407 1.00 94.81 190 THR A CA 1
ATOM 1540 C C . THR A 1 190 ? -12.888 -7.311 19.356 1.00 94.81 190 THR A C 1
ATOM 1542 O O . THR A 1 190 ? -12.979 -8.006 18.345 1.00 94.81 190 THR A O 1
ATOM 1545 N N . TYR A 1 191 ? -11.820 -6.546 19.599 1.00 94.00 191 TYR A N 1
ATOM 1546 C CA . TYR A 1 191 ? -10.654 -6.512 18.724 1.00 94.00 191 TYR A CA 1
ATOM 1547 C C . TYR A 1 191 ? -9.950 -7.873 18.656 1.00 94.00 191 TYR A C 1
ATOM 1549 O O . TYR A 1 191 ? -9.609 -8.321 17.566 1.00 94.00 191 TYR A O 1
ATOM 1557 N N . LYS A 1 192 ? -9.784 -8.570 19.788 1.00 92.50 192 LYS A N 1
ATOM 1558 C CA . LYS A 1 192 ? -9.206 -9.926 19.830 1.00 92.50 192 LYS A CA 1
ATOM 1559 C C . LYS A 1 192 ? -10.036 -10.932 19.029 1.00 92.50 192 LYS A C 1
ATOM 1561 O O . LYS A 1 192 ? -9.472 -11.719 18.274 1.00 92.50 192 LYS A O 1
ATOM 1566 N N . ILE A 1 193 ? -11.365 -10.868 19.132 1.00 92.88 193 ILE A N 1
ATOM 1567 C CA . ILE A 1 193 ? -12.268 -11.706 18.325 1.00 92.88 193 ILE A CA 1
ATOM 1568 C C . ILE A 1 193 ? -12.079 -11.413 16.830 1.00 92.88 193 ILE A C 1
ATOM 1570 O O . ILE A 1 193 ? -11.934 -12.334 16.028 1.00 92.88 193 ILE A O 1
ATOM 1574 N N . TRP A 1 194 ? -12.035 -10.131 16.454 1.00 91.19 194 TRP A N 1
ATOM 1575 C CA . TRP A 1 194 ? -11.783 -9.723 15.071 1.00 91.19 194 TRP A CA 1
ATOM 1576 C C . TRP A 1 194 ? -10.424 -10.220 14.556 1.00 91.19 194 TRP A C 1
ATOM 1578 O O . TRP A 1 194 ? -10.349 -10.761 13.453 1.00 91.19 194 TRP A O 1
ATOM 1588 N N . LEU A 1 195 ? -9.373 -10.093 15.368 1.00 88.88 195 LEU A N 1
ATOM 1589 C CA . LEU A 1 195 ? -8.017 -10.522 15.033 1.00 88.88 195 LEU A CA 1
ATOM 1590 C C . LEU A 1 195 ? -7.946 -12.035 14.791 1.00 88.88 195 LEU A C 1
ATOM 1592 O O . LEU A 1 195 ? -7.377 -12.472 13.794 1.00 88.88 195 LEU A O 1
ATOM 1596 N N . ASN A 1 196 ? -8.584 -12.830 15.653 1.00 87.69 196 ASN A N 1
ATOM 1597 C CA . ASN A 1 196 ? -8.628 -14.286 15.508 1.00 87.69 196 ASN A CA 1
ATOM 1598 C C . ASN A 1 196 ? -9.311 -14.706 14.199 1.00 87.69 196 ASN A C 1
ATOM 1600 O O . ASN A 1 196 ? -8.818 -15.595 13.512 1.00 87.69 196 ASN A O 1
ATOM 1604 N N . ASN A 1 197 ? -10.375 -14.011 13.789 1.00 86.81 197 ASN A N 1
ATOM 1605 C CA . ASN A 1 197 ? -11.047 -14.272 12.511 1.00 86.81 197 ASN A CA 1
ATOM 1606 C C . ASN A 1 197 ? -10.193 -13.901 11.287 1.00 86.81 197 ASN A C 1
ATOM 1608 O O . ASN A 1 197 ? -10.450 -14.392 10.190 1.00 86.81 197 ASN A O 1
ATOM 1612 N N . LYS A 1 198 ? -9.207 -13.013 11.454 1.00 82.94 198 LYS A N 1
ATOM 1613 C CA . LYS A 1 198 ? -8.304 -12.572 10.383 1.00 82.94 198 LYS A CA 1
ATOM 1614 C C . LYS A 1 198 ? -7.025 -13.390 10.272 1.00 82.94 198 LYS A C 1
ATOM 1616 O O . LYS A 1 198 ? -6.379 -13.312 9.232 1.00 82.94 198 LYS A O 1
ATOM 1621 N N . SER A 1 199 ? -6.715 -14.215 11.273 1.00 74.69 199 SER A N 1
ATOM 1622 C CA . SER A 1 199 ? -5.528 -15.083 11.305 1.00 74.69 199 SER A CA 1
ATOM 1623 C C . SER A 1 199 ? -5.375 -16.016 10.089 1.00 74.69 199 SER A C 1
ATOM 1625 O O . SER A 1 199 ? -4.275 -16.486 9.836 1.00 74.69 199 SER A O 1
ATOM 1627 N N . THR A 1 200 ? -6.446 -16.231 9.316 1.00 71.94 200 THR A N 1
ATOM 1628 C CA . THR A 1 200 ? -6.510 -17.086 8.116 1.00 71.94 200 THR A CA 1
ATOM 1629 C C . THR A 1 200 ? -6.462 -16.325 6.780 1.00 71.94 200 THR A C 1
ATOM 1631 O O . THR A 1 200 ? -6.716 -16.905 5.728 1.00 71.94 200 THR A O 1
ATOM 1634 N N . GLN A 1 201 ? -6.230 -15.007 6.801 1.00 79.44 201 GLN A N 1
ATOM 1635 C CA . GLN A 1 201 ? -6.167 -14.140 5.612 1.00 79.44 201 GLN A CA 1
ATOM 1636 C C . GLN A 1 201 ? -4.856 -13.344 5.598 1.00 79.44 201 GLN A C 1
ATOM 1638 O O . GLN A 1 201 ? -4.853 -12.110 5.493 1.00 79.44 201 GLN A O 1
ATOM 1643 N N . THR A 1 202 ? -3.741 -14.047 5.762 1.00 85.12 202 THR A N 1
ATOM 1644 C CA . THR A 1 202 ? -2.409 -13.439 5.713 1.00 85.12 202 THR A CA 1
ATOM 1645 C C . THR A 1 202 ? -1.980 -13.140 4.275 1.00 85.12 202 THR A C 1
ATOM 1647 O O . THR A 1 202 ? -2.619 -13.558 3.302 1.00 85.12 202 THR A O 1
ATOM 1650 N N . PHE A 1 203 ? -0.887 -12.394 4.115 1.00 83.44 203 PHE A N 1
ATOM 1651 C CA . PHE A 1 203 ? -0.256 -12.155 2.821 1.00 83.44 203 PHE A CA 1
ATOM 1652 C C . PHE A 1 203 ? 0.069 -13.473 2.114 1.00 83.44 203 PHE A C 1
ATOM 1654 O O . PHE A 1 203 ? -0.229 -13.619 0.925 1.00 83.44 203 PHE A O 1
ATOM 1661 N N . ARG A 1 204 ? 0.583 -14.454 2.869 1.00 84.44 204 ARG A N 1
ATOM 1662 C CA . ARG A 1 204 ? 0.839 -15.804 2.368 1.00 84.44 204 ARG A CA 1
ATOM 1663 C C . ARG A 1 204 ? -0.435 -16.453 1.835 1.00 84.44 204 ARG A C 1
ATOM 1665 O O . ARG A 1 204 ? -0.449 -16.873 0.685 1.00 84.44 204 ARG A O 1
ATOM 1672 N N . ASP A 1 205 ? -1.508 -16.472 2.623 1.00 82.56 205 ASP A N 1
ATOM 1673 C CA . ASP A 1 205 ? -2.768 -17.124 2.233 1.00 82.56 205 ASP A CA 1
ATOM 1674 C C . ASP A 1 205 ? -3.419 -16.460 1.016 1.00 82.56 205 ASP A C 1
ATOM 1676 O O . ASP A 1 205 ? -4.108 -17.105 0.234 1.00 82.56 205 ASP A O 1
ATOM 1680 N N . LYS A 1 206 ? -3.229 -15.151 0.839 1.00 80.12 206 LYS A N 1
ATOM 1681 C CA . LYS A 1 206 ? -3.894 -14.409 -0.232 1.00 80.12 206 LYS A CA 1
ATOM 1682 C C . LYS A 1 206 ? -3.175 -14.489 -1.575 1.00 80.12 206 LYS A C 1
ATOM 1684 O O . LYS A 1 206 ? -3.839 -14.548 -2.605 1.00 80.12 206 LYS A O 1
ATOM 1689 N N . TYR A 1 207 ? -1.848 -14.411 -1.566 1.00 78.62 207 TYR A N 1
ATOM 1690 C CA . TYR A 1 207 ? -1.046 -14.292 -2.789 1.00 78.62 207 TYR A CA 1
ATOM 1691 C C . TYR A 1 207 ? -0.260 -15.565 -3.116 1.00 78.62 207 TYR A C 1
ATOM 1693 O O . TYR A 1 207 ? 0.144 -15.754 -4.259 1.00 78.62 207 TYR A O 1
ATOM 1701 N N . PHE A 1 208 ? -0.076 -16.446 -2.131 1.00 76.44 208 PHE A N 1
ATOM 1702 C CA . PHE A 1 208 ? 0.728 -17.662 -2.237 1.00 76.44 208 PHE A CA 1
ATOM 1703 C C . PHE A 1 208 ? 0.038 -18.858 -1.565 1.00 76.44 208 PHE A C 1
ATOM 1705 O O . PHE A 1 208 ? 0.717 -19.738 -1.024 1.00 76.44 208 PHE A O 1
ATOM 1712 N N . ALA A 1 209 ? -1.304 -18.892 -1.577 1.00 68.31 209 ALA A N 1
ATOM 1713 C CA . ALA A 1 209 ? -2.056 -20.062 -1.134 1.00 68.31 209 ALA A CA 1
ATOM 1714 C C . ALA A 1 209 ? -1.495 -21.308 -1.823 1.00 68.31 209 ALA A C 1
ATOM 1716 O O . ALA A 1 209 ? -1.413 -21.380 -3.050 1.00 68.31 209 ALA A O 1
ATOM 1717 N N . SER A 1 210 ? -1.074 -22.274 -1.012 1.00 57.22 210 SER A N 1
ATOM 1718 C CA . SER A 1 210 ? -0.731 -23.600 -1.504 1.00 57.22 210 SER A CA 1
ATOM 1719 C C . SER A 1 210 ? -2.046 -24.262 -1.911 1.00 57.22 210 SER A C 1
ATOM 1721 O O . SER A 1 210 ? -2.902 -24.454 -1.048 1.00 57.22 210 SER A O 1
ATOM 1723 N N . ASN A 1 211 ? -2.234 -24.521 -3.208 1.00 39.34 211 ASN A N 1
ATOM 1724 C CA . ASN A 1 211 ? -3.285 -25.433 -3.667 1.00 39.34 211 ASN A CA 1
ATOM 1725 C C . ASN A 1 211 ? -3.059 -26.833 -3.090 1.00 39.34 211 ASN A C 1
ATOM 1727 O O . ASN A 1 211 ? -1.876 -27.242 -3.011 1.00 39.34 211 ASN A O 1
#

Mean predicted aligned error: 5.96 Å

pLDDT: mean 90.11, std 6.7, range [39.34, 97.06]

Sequence (211 aa):
LDNILGKFDYKLTADNNELAIMTTNTIDSAIHYMESGSDGINLIEDKLNDEHLIFSDSDRESLLIDLDRKNKLVGLLYQMKERHDPNSDATAWDDFIQKDTLYLCKGKEYEFNFRSKDVIHSAYFPHFRAQMNTVPGMTTRMKFTPTLTTLEMREKKNDKKFNYALLCNKICGGAHYKMKMMVVVLEENTYKIWLNNKSTQTFRDKYFASN

Secondary structure (DSSP, 8-state):
--S-PPPB-GGG-BTTBTT-B--HHHHHHHHHHHHHSTT-HHHHHHHHH-TT-PPPHHHHHHHHHHHHHHHHHHHHHHHHHHH--GGGGHHHHTPBP-SSEEEEETT--EEEEE-BSSS-EEEEEGGGTEEEEEBBTB-EEEEE---S-HHHHHHHHT-TT--EEEEE-S--STTGGG-EEEEEEE-HHHHHHHHHHHTT-BHHHHHS---

Solvent-accessible surface area (backbone atoms only — not comparable to full-atom values): 12094 Å² total; per-residue (Å²): 131,87,88,55,80,40,55,66,44,79,86,36,55,40,92,84,28,77,76,8,52,48,32,69,69,44,49,53,51,41,45,46,41,52,40,71,30,98,88,5,46,54,56,53,51,51,53,76,69,36,90,87,59,84,68,55,74,68,56,50,51,53,52,52,54,50,46,52,53,48,54,56,50,47,53,52,48,52,55,47,56,73,70,53,60,71,79,57,28,61,40,30,39,64,34,73,71,74,93,64,60,49,78,44,43,42,76,44,76,43,80,46,81,37,67,29,94,77,53,56,40,20,52,26,28,73,92,74,75,42,73,46,63,16,35,53,93,44,81,31,76,52,72,55,58,43,84,62,32,35,67,59,47,17,61,78,67,75,32,90,84,54,65,47,48,38,35,57,77,39,93,62,58,95,65,45,94,66,48,62,36,44,31,44,32,29,53,62,70,60,36,52,55,53,49,62,73,44,70,79,43,18,41,36,54,72,68,58,56,82,128

Nearest PDB structures (foldseek):
  1cyx-assembly1_A  TM=9.289E-01  e=1.969E-07  Escherichia coli
  2cua-assembly1_A  TM=9.308E-01  e=3.865E-07  Thermus thermophilus
  6ptt-assembly2_B  TM=9.202E-01  e=1.903E-06  Thermus thermophilus
  5u7n-assembly6_F  TM=9.054E-01  e=3.841E-05  Thermus thermophilus
  2yev-assembly2_B  TM=4.496E-01  e=6.754E-09  Thermus thermophilus HB8